Protein AF-A0A936HX62-F1 (afdb_monomer_lite)

pLDDT: mean 70.07, std 20.41, range [33.59, 97.56]

Foldseek 3Di:
DDDDDDDDDDDPPDPPPDPPPPPPDPPPPDDPPPPVVVVPPPPPPPDPDPDDDDDDDDPDDPDDDPPPPDDDPDPPVVVVVVVVVVVVVVVVVVVVVVVVVVVVVVVVVVVVVVVVLVVLLVVLVVVLVVLVVVLVVVLVVLCVVCVVQLVQLLSNLVSVLVSVVSVLVSVLVSLVSVQVSCVSNVHDRDDSCVSNVPDRDDSVVSSVVCVVCVLVVVQVVCVVCVVVVNHDDNGDDDDDPVVSQVVNCVVPVDGPPDPDPPDPDDDDDDDDPDPPDDPDDPDDDDD

Secondary structure (DSSP, 8-state):
---------------------------SS-SSTTTTGGGSSSSS-------------------------------HHHHHHHHHHHHHHHHHHHHHHHHHHHHHHHHHHHHHHHHHHHHHHHHHHHHHHHHHHHHHHHHHHHHHHHHHHHTSHHHHHHHHHHHHHHHHHHHHHHHHHHHHHHHTTT-PPP-SHHHHT--PPPHHHHHHHHHHHHHHHHHHHHHHHHHTT----SSPP---HHHHHHHHHHHHSS-------------PPPPPPPPPPPPPPTT----

Sequence (287 aa):
MPESSDQDRSDIGMTSRIPSRSGKACRSCRPRFRQAIASLCVIAIGVAFAGRPASAQDVPDSAAPSDSATIPTTPLPEANERRVELEREIGKLEDRFLQLEKSNQELKASNEQLRQKLRVAAVAGKGFSRSLARRTSSRVSRHIAAAGGVAVPYVGAGVLSGMIRLDVRDGCETLEELNDLNRALDLDSVETSRVCVMQVPTGEQILAQVLANWRTAYAISAAWANQYQAVLPPEPPVVPYAGANELWIAVFGVTPSLAAPVSPKGTSSPTAPVPPTPPLPPGIRQP

Structure (mmCIF, N/CA/C/O backbone):
data_AF-A0A936HX62-F1
#
_entry.id   AF-A0A936HX62-F1
#
loop_
_atom_site.group_PDB
_atom_site.id
_atom_site.type_symbol
_atom_site.label_atom_id
_atom_site.label_alt_id
_atom_site.label_comp_id
_atom_site.label_asym_id
_atom_site.label_entity_id
_atom_site.label_seq_id
_atom_site.pdbx_PDB_ins_code
_atom_site.Cartn_x
_atom_site.Cartn_y
_atom_site.Cartn_z
_atom_site.occupancy
_atom_site.B_iso_or_equiv
_atom_site.auth_seq_id
_atom_site.auth_comp_id
_atom_site.auth_asym_id
_atom_site.auth_atom_id
_atom_site.pdbx_PDB_model_num
ATOM 1 N N . MET A 1 1 ? -55.000 -17.255 -10.612 1.00 33.59 1 MET A N 1
ATOM 2 C CA . MET A 1 1 ? -56.001 -18.342 -10.574 1.00 33.59 1 MET A CA 1
ATOM 3 C C . MET A 1 1 ? -56.166 -18.861 -11.995 1.00 33.59 1 MET A C 1
ATOM 5 O O . MET A 1 1 ? -56.711 -18.092 -12.781 1.00 33.59 1 MET A O 1
ATOM 9 N N . PRO A 1 2 ? -55.762 -20.107 -12.326 1.00 63.47 2 PRO A N 1
ATOM 10 C CA . PRO A 1 2 ? -54.577 -20.864 -11.852 1.00 63.47 2 PRO A CA 1
ATOM 11 C C . PRO A 1 2 ? -53.264 -20.127 -12.262 1.00 63.47 2 PRO A C 1
ATOM 13 O O . PRO A 1 2 ? -53.205 -18.961 -11.861 1.00 63.47 2 PRO A O 1
ATOM 16 N N . GLU A 1 3 ? -52.182 -20.574 -12.934 1.00 44.44 3 GLU A N 1
ATOM 17 C CA . GLU A 1 3 ? -51.612 -21.822 -13.539 1.00 44.44 3 GLU A CA 1
ATOM 18 C C . GLU A 1 3 ? -50.059 -21.582 -13.576 1.00 44.44 3 GLU A C 1
ATOM 20 O O . GLU A 1 3 ? -49.659 -20.421 -13.670 1.00 44.44 3 GLU A O 1
ATOM 25 N N . SER A 1 4 ? -49.121 -22.482 -13.222 1.00 41.91 4 SER A N 1
ATOM 26 C CA . SER A 1 4 ? -48.466 -23.583 -13.998 1.00 41.91 4 SER A CA 1
ATOM 27 C C . SER A 1 4 ? -48.315 -23.335 -15.511 1.00 41.91 4 SER A C 1
ATOM 29 O O . SER A 1 4 ? -49.275 -22.923 -16.141 1.00 41.91 4 SER A O 1
ATOM 31 N N . SER A 1 5 ? -47.185 -23.554 -16.200 1.00 47.25 5 SER A N 1
ATOM 32 C CA . SER A 1 5 ? -45.976 -24.394 -16.001 1.00 47.25 5 SER A CA 1
ATOM 33 C C . SER A 1 5 ? -44.880 -23.927 -17.009 1.00 47.25 5 SER A C 1
ATOM 35 O O . SER A 1 5 ? -45.157 -23.031 -17.799 1.00 47.25 5 SER A O 1
ATOM 37 N N . ASP A 1 6 ? -43.643 -24.431 -17.120 1.00 47.25 6 ASP A N 1
ATOM 38 C CA . ASP A 1 6 ? -42.827 -25.346 -16.308 1.00 47.25 6 ASP A CA 1
ATOM 39 C C . ASP A 1 6 ? -41.329 -25.011 -16.514 1.00 47.25 6 ASP A C 1
ATOM 41 O O . ASP A 1 6 ? -40.906 -24.585 -17.588 1.00 47.25 6 ASP A O 1
ATOM 45 N N . GLN A 1 7 ? -40.545 -25.221 -15.460 1.00 42.72 7 GLN A N 1
ATOM 46 C CA . GLN A 1 7 ? -39.313 -26.017 -15.439 1.00 42.72 7 GLN A CA 1
ATOM 47 C C . GLN A 1 7 ? -38.554 -26.300 -16.766 1.00 42.72 7 GLN A C 1
ATOM 49 O O . GLN A 1 7 ? -38.908 -27.214 -17.506 1.00 42.72 7 GLN A O 1
ATOM 54 N N . ASP A 1 8 ? -37.370 -25.698 -16.938 1.00 41.97 8 ASP A N 1
ATOM 55 C CA . ASP A 1 8 ? -36.237 -26.393 -17.577 1.00 41.97 8 ASP A CA 1
ATOM 56 C C . ASP A 1 8 ? -34.950 -26.159 -16.764 1.00 41.97 8 ASP A C 1
ATOM 58 O O . ASP A 1 8 ? -34.701 -25.074 -16.233 1.00 41.97 8 ASP A O 1
ATOM 62 N N . ARG A 1 9 ? -34.172 -27.226 -16.584 1.00 41.19 9 ARG A N 1
ATOM 63 C CA . ARG A 1 9 ? -33.125 -27.367 -15.569 1.00 41.19 9 ARG A CA 1
ATOM 64 C C . ARG A 1 9 ? -31.954 -28.168 -16.139 1.00 41.19 9 ARG A C 1
ATOM 66 O O . ARG A 1 9 ? -31.793 -29.358 -15.875 1.00 41.19 9 ARG A O 1
ATOM 73 N N . SER A 1 10 ? -31.108 -27.493 -16.908 1.00 42.84 10 SER A N 1
ATOM 74 C CA . SER A 1 10 ? -29.878 -28.079 -17.452 1.00 42.84 10 SER A CA 1
ATOM 75 C C . SER A 1 10 ? -28.731 -28.048 -16.431 1.00 42.84 10 SER A C 1
ATOM 77 O O . SER A 1 10 ? -27.939 -27.107 -16.381 1.00 42.84 10 SER A O 1
ATOM 79 N N . ASP A 1 11 ? -28.636 -29.098 -15.611 1.00 39.06 11 ASP A N 1
ATOM 80 C CA . ASP A 1 11 ? -27.524 -29.334 -14.679 1.00 39.06 11 ASP A CA 1
ATOM 81 C C . ASP A 1 11 ? -26.197 -29.603 -15.440 1.00 39.06 11 ASP A C 1
ATOM 83 O O . ASP A 1 11 ? -25.944 -30.718 -15.898 1.00 39.06 11 ASP A O 1
ATOM 87 N N . ILE A 1 12 ? -25.298 -28.609 -15.536 1.00 44.16 12 ILE A N 1
ATOM 88 C CA . ILE A 1 12 ? -23.912 -28.800 -16.024 1.00 44.16 12 ILE A CA 1
ATOM 89 C C . ILE A 1 12 ? -22.948 -28.883 -14.830 1.00 44.16 12 ILE A C 1
ATOM 91 O O . ILE A 1 12 ? -22.308 -27.911 -14.424 1.00 44.16 12 ILE A O 1
ATOM 95 N N . GLY A 1 13 ? -22.836 -30.083 -14.258 1.00 40.66 13 GLY A N 1
ATOM 96 C CA . GLY A 1 13 ? -21.941 -30.385 -13.137 1.00 40.66 13 GLY A CA 1
ATOM 97 C C . GLY A 1 13 ? -20.459 -30.419 -13.527 1.00 40.66 13 GLY A C 1
ATOM 98 O O . GLY A 1 13 ? -19.877 -31.493 -13.666 1.00 40.66 13 GLY A O 1
ATOM 99 N N . MET A 1 14 ? -19.816 -29.257 -13.677 1.00 36.50 14 MET A N 1
ATOM 100 C CA . MET A 1 14 ? -18.409 -29.166 -14.094 1.00 36.50 14 MET A CA 1
ATOM 101 C C . MET A 1 14 ? -17.442 -29.062 -12.900 1.00 36.50 14 MET A C 1
ATOM 103 O O . MET A 1 14 ? -16.894 -28.004 -12.595 1.00 36.50 14 MET A O 1
ATOM 107 N N . THR A 1 15 ? -17.210 -30.180 -12.202 1.00 41.78 15 THR A N 1
ATOM 108 C CA . THR A 1 15 ? -16.331 -30.243 -11.016 1.00 41.78 15 THR A CA 1
ATOM 109 C C . THR A 1 15 ? -14.837 -30.152 -11.369 1.00 41.78 15 THR A C 1
ATOM 111 O O . THR A 1 15 ? -14.098 -31.139 -11.296 1.00 41.78 15 THR A O 1
ATOM 114 N N . SER A 1 16 ? -14.357 -28.962 -11.735 1.00 37.34 16 SER A N 1
ATOM 115 C CA . SER A 1 16 ? -12.942 -28.708 -12.026 1.00 37.34 16 SER A CA 1
ATOM 116 C C . SER A 1 16 ? -12.086 -28.731 -10.750 1.00 37.34 16 SER A C 1
ATOM 118 O O . SER A 1 16 ? -11.851 -27.701 -10.114 1.00 37.34 16 SER A O 1
ATOM 120 N N . ARG A 1 17 ? -11.585 -29.914 -10.368 1.00 34.34 17 ARG A N 1
ATOM 121 C CA . ARG A 1 17 ? -10.578 -30.058 -9.303 1.00 34.34 17 ARG A CA 1
ATOM 122 C C . ARG A 1 17 ? -9.269 -29.386 -9.730 1.00 34.34 17 ARG A C 1
ATOM 124 O O . ARG A 1 17 ? -8.457 -29.999 -10.418 1.00 34.34 17 ARG A O 1
ATOM 131 N N . ILE A 1 18 ? -9.053 -28.141 -9.307 1.00 38.47 18 ILE A N 1
ATOM 132 C CA . ILE A 1 18 ? -7.789 -27.426 -9.526 1.00 38.47 18 ILE A CA 1
ATOM 133 C C . ILE A 1 18 ? -6.668 -28.182 -8.786 1.00 38.47 18 ILE A C 1
ATOM 135 O O . ILE A 1 18 ? -6.729 -28.302 -7.559 1.00 38.47 18 ILE A O 1
ATOM 139 N N . PRO A 1 19 ? -5.635 -28.702 -9.477 1.00 38.75 19 PRO A N 1
ATOM 140 C CA . PRO A 1 19 ? -4.547 -29.402 -8.811 1.00 38.75 19 PRO A CA 1
ATOM 141 C C . PRO A 1 19 ? -3.693 -28.407 -8.017 1.00 38.75 19 PRO A C 1
ATOM 143 O O . PRO A 1 19 ? -3.134 -27.463 -8.578 1.00 38.75 19 PRO A O 1
ATOM 146 N N . SER A 1 20 ? -3.558 -28.639 -6.708 1.00 37.72 20 SER A N 1
ATOM 147 C CA . SER A 1 20 ? -2.705 -27.837 -5.822 1.00 37.72 20 SER A CA 1
ATOM 148 C C . SER A 1 20 ? -1.240 -27.932 -6.263 1.00 37.72 20 SER A C 1
ATOM 150 O O . SER A 1 20 ? -0.524 -28.893 -5.961 1.00 37.72 20 SER A O 1
ATOM 152 N N . ARG A 1 21 ? -0.793 -26.941 -7.043 1.00 39.47 21 ARG A N 1
ATOM 153 C CA . ARG A 1 21 ? 0.528 -26.929 -7.675 1.00 39.47 21 ARG A CA 1
ATOM 154 C C . ARG A 1 21 ? 1.590 -26.562 -6.641 1.00 39.47 21 ARG A C 1
ATOM 156 O O . ARG A 1 21 ? 1.991 -25.407 -6.524 1.00 39.47 21 ARG A O 1
ATOM 163 N N . SER A 1 22 ? 2.033 -27.564 -5.881 1.00 40.59 22 SER A N 1
ATOM 164 C CA . SER A 1 22 ? 3.048 -27.429 -4.831 1.00 40.59 22 SER A CA 1
ATOM 165 C C . SER A 1 22 ? 4.384 -26.920 -5.393 1.00 40.59 22 SER A C 1
ATOM 167 O O . SER A 1 22 ? 5.257 -27.676 -5.820 1.00 40.59 22 SER A O 1
ATOM 169 N N . GLY A 1 23 ? 4.550 -25.596 -5.391 1.00 38.00 23 GLY A N 1
ATOM 170 C CA . GLY A 1 23 ? 5.768 -24.918 -5.818 1.00 38.00 23 GLY A CA 1
ATOM 171 C C . GLY A 1 23 ? 6.934 -25.251 -4.891 1.00 38.00 23 GLY A C 1
ATOM 172 O O . GLY A 1 23 ? 7.188 -24.533 -3.924 1.00 38.00 23 GLY A O 1
ATOM 173 N N . LYS A 1 24 ? 7.652 -26.343 -5.184 1.00 40.78 24 LYS A N 1
ATOM 174 C CA . LYS A 1 24 ? 8.893 -26.722 -4.498 1.00 40.78 24 LYS A CA 1
ATOM 175 C C . LYS A 1 24 ? 9.897 -25.578 -4.642 1.00 40.78 24 LYS A C 1
ATOM 177 O O . LYS A 1 24 ? 10.496 -25.396 -5.697 1.00 40.78 24 LYS A O 1
ATOM 182 N N . ALA A 1 25 ? 10.045 -24.786 -3.581 1.00 41.38 25 ALA A N 1
ATOM 183 C CA . ALA A 1 25 ? 10.912 -23.614 -3.579 1.00 41.38 25 ALA A CA 1
ATOM 184 C C . ALA A 1 25 ? 12.347 -23.987 -3.985 1.00 41.38 25 ALA A C 1
ATOM 186 O O . ALA A 1 25 ? 12.909 -24.945 -3.452 1.00 41.38 25 ALA A O 1
ATOM 187 N N . CYS A 1 26 ? 12.961 -23.202 -4.874 1.00 43.62 26 CYS A N 1
ATOM 188 C CA . CYS A 1 26 ? 14.370 -23.365 -5.219 1.00 43.62 26 CYS A CA 1
ATOM 189 C C . CYS A 1 26 ? 15.243 -22.932 -4.026 1.00 43.62 26 CYS A C 1
ATOM 191 O O . CYS A 1 26 ? 15.548 -21.752 -3.849 1.00 43.62 26 CYS A O 1
ATOM 193 N N . ARG A 1 27 ? 15.601 -23.887 -3.157 1.00 50.28 27 ARG A N 1
ATOM 194 C CA . ARG A 1 27 ? 16.316 -23.622 -1.891 1.00 50.28 27 ARG A CA 1
ATOM 195 C C . ARG A 1 27 ? 17.822 -23.363 -2.058 1.00 50.28 27 ARG A C 1
ATOM 197 O O . ARG A 1 27 ? 18.476 -23.064 -1.068 1.00 50.28 27 ARG A O 1
ATOM 204 N N . SER A 1 28 ? 18.368 -23.464 -3.273 1.00 47.72 28 SER A N 1
ATOM 205 C CA . SER A 1 28 ? 19.819 -23.401 -3.522 1.00 47.72 28 SER A CA 1
ATOM 206 C C . SER A 1 28 ? 20.379 -21.966 -3.569 1.00 47.72 28 SER A C 1
ATOM 208 O O . SER A 1 28 ? 21.414 -21.678 -2.972 1.00 47.72 28 SER A O 1
ATOM 210 N N . CYS A 1 29 ? 19.672 -21.014 -4.188 1.00 45.97 29 CYS A N 1
ATOM 211 C CA . CYS A 1 29 ? 20.224 -19.691 -4.526 1.00 45.97 29 CYS A CA 1
ATOM 212 C C . CYS A 1 29 ? 20.288 -18.664 -3.365 1.00 45.97 29 CYS A C 1
ATOM 214 O O . CYS A 1 29 ? 20.185 -17.461 -3.605 1.00 45.97 29 CYS A O 1
ATOM 216 N N . ARG A 1 30 ? 20.421 -19.089 -2.096 1.00 50.41 30 ARG A N 1
ATOM 217 C CA . ARG A 1 30 ? 20.513 -18.172 -0.932 1.00 50.41 30 ARG A CA 1
ATOM 218 C C . ARG A 1 30 ? 21.507 -18.594 0.173 1.00 50.41 30 ARG A C 1
ATOM 220 O O . ARG A 1 30 ? 21.063 -18.963 1.259 1.00 50.41 30 ARG A O 1
ATOM 227 N N . PRO A 1 31 ? 22.829 -18.406 -0.028 1.00 41.66 31 PRO A N 1
ATOM 228 C CA . PRO A 1 31 ? 23.787 -18.420 1.083 1.00 41.66 31 PRO A CA 1
ATOM 229 C C . PRO A 1 31 ? 24.463 -17.066 1.400 1.00 41.66 31 PRO A C 1
ATOM 231 O O . PRO A 1 31 ? 24.926 -16.905 2.521 1.00 41.66 31 PRO A O 1
ATOM 234 N N . ARG A 1 32 ? 24.530 -16.079 0.482 1.00 46.31 32 ARG A N 1
ATOM 235 C CA . ARG A 1 32 ? 25.374 -14.865 0.681 1.00 46.31 32 ARG A CA 1
ATOM 236 C C . ARG A 1 32 ? 24.656 -13.530 0.942 1.00 46.31 32 ARG A C 1
ATOM 238 O O . ARG A 1 32 ? 25.199 -12.697 1.654 1.00 46.31 32 ARG A O 1
ATOM 245 N N . PHE A 1 33 ? 23.421 -13.318 0.477 1.00 42.12 33 PHE A N 1
ATOM 246 C CA . PHE A 1 33 ? 22.753 -12.002 0.619 1.00 42.12 33 PHE A CA 1
ATOM 247 C C . PHE A 1 33 ? 22.136 -11.720 2.009 1.00 42.12 33 PHE A C 1
ATOM 249 O O . PHE A 1 33 ? 21.535 -10.673 2.226 1.00 42.12 33 PHE A O 1
ATOM 256 N N . ARG A 1 34 ? 22.228 -12.656 2.966 1.00 46.19 34 ARG A N 1
ATOM 257 C CA . ARG A 1 34 ? 21.583 -12.521 4.290 1.00 46.19 34 ARG A CA 1
ATOM 258 C C . ARG A 1 34 ? 22.435 -11.835 5.359 1.00 46.19 34 ARG A C 1
ATOM 260 O O . ARG A 1 34 ? 21.869 -11.383 6.346 1.00 46.19 34 ARG A O 1
ATOM 267 N N . GLN A 1 35 ? 23.751 -11.755 5.173 1.00 43.38 35 GLN A N 1
ATOM 268 C CA . GLN A 1 35 ? 24.669 -11.311 6.229 1.00 43.38 35 GLN A CA 1
ATOM 269 C C . GLN A 1 35 ? 24.872 -9.784 6.254 1.00 43.38 35 GLN A C 1
ATOM 271 O O . GLN A 1 35 ? 25.094 -9.223 7.319 1.00 43.38 35 GLN A O 1
ATOM 276 N N . ALA A 1 36 ? 24.703 -9.097 5.116 1.00 40.31 36 ALA A N 1
ATOM 277 C CA . ALA A 1 36 ? 24.865 -7.640 5.019 1.00 40.31 36 ALA A CA 1
ATOM 278 C C . ALA A 1 36 ? 23.706 -6.837 5.648 1.00 40.31 36 ALA A C 1
ATOM 280 O O . ALA A 1 36 ? 23.929 -5.810 6.280 1.00 40.31 36 ALA A O 1
ATOM 281 N N . ILE A 1 37 ? 22.459 -7.306 5.504 1.00 43.03 37 ILE A N 1
ATOM 282 C CA . ILE A 1 37 ? 21.262 -6.540 5.910 1.00 43.03 37 ILE A CA 1
ATOM 283 C C . ILE A 1 37 ? 21.082 -6.513 7.440 1.00 43.03 37 ILE A C 1
ATOM 285 O O . ILE A 1 37 ? 20.547 -5.551 7.983 1.00 43.03 37 ILE A O 1
ATOM 289 N N . ALA A 1 38 ? 21.572 -7.530 8.157 1.00 40.81 38 ALA A N 1
ATOM 290 C CA . ALA A 1 38 ? 21.439 -7.614 9.613 1.00 40.81 38 ALA A CA 1
ATOM 291 C C . ALA A 1 38 ? 22.199 -6.504 10.371 1.00 40.81 38 ALA A C 1
ATOM 293 O O . ALA A 1 38 ? 21.809 -6.153 11.480 1.00 40.81 38 ALA A O 1
ATOM 294 N N . SER A 1 39 ? 23.255 -5.934 9.777 1.00 40.53 39 SER A N 1
ATOM 295 C CA . SER A 1 39 ? 24.141 -4.977 10.455 1.00 40.53 39 SER A CA 1
ATOM 296 C C . SER A 1 39 ? 23.653 -3.521 10.438 1.00 40.53 39 SER A C 1
ATOM 298 O O . SER A 1 39 ? 24.259 -2.686 11.104 1.00 40.53 39 SER A O 1
ATOM 300 N N . LEU A 1 40 ? 22.592 -3.196 9.687 1.00 42.09 40 LEU A N 1
ATOM 301 C CA . LEU A 1 40 ? 22.116 -1.813 9.495 1.00 42.09 40 LEU A CA 1
ATOM 302 C C . LEU A 1 40 ? 20.801 -1.482 10.223 1.00 42.09 40 LEU A C 1
ATOM 304 O O . LEU A 1 40 ? 20.420 -0.319 10.274 1.00 42.09 40 LEU A O 1
ATOM 308 N N . CYS A 1 41 ? 20.120 -2.462 10.826 1.00 38.09 41 CYS A N 1
ATOM 309 C CA . CYS A 1 41 ? 18.856 -2.242 11.551 1.00 38.09 41 CYS A CA 1
ATOM 310 C C . CYS A 1 41 ? 19.009 -2.076 13.077 1.00 38.09 41 CYS A C 1
ATOM 312 O O . CYS A 1 41 ? 18.003 -2.001 13.777 1.00 38.09 41 CYS A O 1
ATOM 314 N N . VAL A 1 42 ? 20.238 -2.053 13.605 1.00 42.41 42 VAL A N 1
ATOM 315 C CA . VAL A 1 42 ? 20.513 -1.991 15.060 1.00 42.41 42 VAL A CA 1
ATOM 316 C C . VAL A 1 42 ? 20.705 -0.549 15.562 1.00 42.41 42 VAL A C 1
ATOM 318 O O . VAL A 1 42 ? 20.670 -0.299 16.763 1.00 42.41 42 VAL A O 1
ATOM 321 N N . ILE A 1 43 ? 20.864 0.420 14.657 1.00 44.50 43 ILE A N 1
ATOM 322 C CA . ILE A 1 43 ? 21.103 1.832 14.983 1.00 44.50 43 ILE A CA 1
ATOM 323 C C . ILE A 1 43 ? 19.860 2.656 14.597 1.00 44.50 43 ILE A C 1
ATOM 325 O O . ILE A 1 43 ? 19.259 2.421 13.554 1.00 44.50 43 ILE A O 1
ATOM 329 N N . ALA A 1 44 ? 19.502 3.633 15.438 1.00 39.94 44 ALA A N 1
ATOM 330 C CA . ALA A 1 44 ? 18.441 4.633 15.230 1.00 39.94 44 ALA A CA 1
ATOM 331 C C . ALA A 1 44 ? 16.954 4.214 15.390 1.00 39.94 44 ALA A C 1
ATOM 333 O O . ALA A 1 44 ? 16.072 4.937 14.934 1.00 39.94 44 ALA A O 1
ATOM 334 N N . ILE A 1 45 ? 16.635 3.169 16.168 1.00 44.25 45 ILE A N 1
ATOM 335 C CA . ILE A 1 45 ? 15.359 3.129 16.927 1.00 44.25 45 ILE A CA 1
ATOM 336 C C . ILE A 1 45 ? 15.680 3.447 18.394 1.00 44.25 45 ILE A C 1
ATOM 338 O O . ILE A 1 45 ? 15.767 2.561 19.238 1.00 44.25 45 ILE A O 1
ATOM 342 N N . GLY A 1 46 ? 15.957 4.729 18.661 1.00 42.06 46 GLY A N 1
ATOM 343 C CA . GLY A 1 46 ? 16.601 5.191 19.901 1.00 42.06 46 GLY A CA 1
ATOM 344 C C . GLY A 1 46 ? 15.986 6.434 20.553 1.00 42.06 46 GLY A C 1
ATOM 345 O O . GLY A 1 46 ? 16.653 7.070 21.359 1.00 42.06 46 GLY A O 1
ATOM 346 N N . VAL A 1 47 ? 14.742 6.797 20.219 1.00 45.88 47 VAL A N 1
ATOM 347 C CA . VAL A 1 47 ? 13.998 7.890 20.883 1.00 45.88 47 VAL A CA 1
ATOM 348 C C . VAL A 1 47 ? 12.593 7.403 21.247 1.00 45.88 47 VAL A C 1
ATOM 350 O O . VAL A 1 47 ? 11.595 7.745 20.615 1.00 45.88 47 VAL A O 1
ATOM 353 N N . ALA A 1 48 ? 12.518 6.541 22.261 1.00 41.53 48 ALA A N 1
ATOM 354 C CA . ALA A 1 48 ? 11.254 6.047 22.795 1.00 41.53 48 ALA A CA 1
ATOM 355 C C . ALA A 1 48 ? 10.690 7.021 23.845 1.00 41.53 48 ALA A C 1
ATOM 357 O O . ALA A 1 48 ? 11.095 7.001 25.001 1.00 41.53 48 ALA A O 1
ATOM 358 N N . PHE A 1 49 ? 9.759 7.870 23.403 1.00 39.56 49 PHE A N 1
ATOM 359 C CA . PHE A 1 49 ? 8.644 8.440 24.174 1.00 39.56 49 PHE A CA 1
ATOM 360 C C . PHE A 1 49 ? 8.827 8.552 25.709 1.00 39.56 49 PHE A C 1
ATOM 362 O O . PHE A 1 49 ? 8.399 7.684 26.470 1.00 39.56 49 PHE A O 1
ATOM 369 N N . ALA A 1 50 ? 9.346 9.689 26.183 1.00 39.81 50 ALA A N 1
ATOM 370 C CA . ALA A 1 50 ? 9.308 10.075 27.600 1.00 39.81 50 ALA A CA 1
ATOM 371 C C . ALA A 1 50 ? 7.893 10.546 28.028 1.00 39.81 50 ALA A C 1
ATOM 373 O O . ALA A 1 50 ? 7.694 11.672 28.484 1.00 39.81 50 ALA A O 1
ATOM 374 N N . GLY A 1 51 ? 6.884 9.694 27.821 1.00 36.03 51 GLY A N 1
ATOM 375 C CA . GLY A 1 51 ? 5.482 9.962 28.143 1.00 36.03 51 GLY A CA 1
ATOM 376 C C . GLY A 1 51 ? 5.153 9.609 29.593 1.00 36.03 51 GLY A C 1
ATOM 377 O O . GLY A 1 51 ? 5.076 8.435 29.941 1.00 36.03 51 GLY A O 1
ATOM 378 N N . ARG A 1 52 ? 4.942 10.626 30.436 1.00 46.34 52 ARG A N 1
ATOM 379 C CA . ARG A 1 52 ? 4.583 10.471 31.858 1.00 46.34 52 ARG A CA 1
ATOM 380 C C . ARG A 1 52 ? 3.206 9.798 32.013 1.00 46.34 52 ARG A C 1
ATOM 382 O O . ARG A 1 52 ? 2.223 10.398 31.576 1.00 46.34 52 ARG A O 1
ATOM 389 N N . PRO A 1 53 ? 3.071 8.663 32.721 1.00 40.31 53 PRO A N 1
ATOM 390 C CA . PRO A 1 53 ? 1.868 8.420 33.504 1.00 40.31 53 PRO A CA 1
ATOM 391 C C . PRO A 1 53 ? 1.900 9.355 34.724 1.00 40.31 53 PRO A C 1
ATOM 393 O O . PRO A 1 53 ? 2.928 9.482 35.390 1.00 40.31 53 PRO A O 1
ATOM 396 N N . ALA A 1 54 ? 0.794 10.037 35.014 1.00 42.84 54 ALA A N 1
ATOM 397 C CA . ALA A 1 54 ? 0.662 10.785 36.259 1.00 42.84 54 ALA A CA 1
ATOM 398 C C . ALA A 1 54 ? 0.281 9.811 37.383 1.00 42.84 54 ALA A C 1
ATOM 400 O O . ALA A 1 54 ? -0.820 9.262 37.369 1.00 42.84 54 ALA A O 1
ATOM 401 N N . SER A 1 55 ? 1.180 9.590 38.344 1.00 42.12 55 SER A N 1
ATOM 402 C CA . SER A 1 55 ? 0.825 8.900 39.587 1.00 42.12 55 SER A CA 1
ATOM 403 C C . SER A 1 55 ? -0.139 9.778 40.378 1.00 42.12 55 SER A C 1
ATOM 405 O O . SER A 1 55 ? 0.242 10.855 40.832 1.00 42.12 55 SER A O 1
ATOM 407 N N . ALA A 1 56 ? -1.381 9.325 40.529 1.00 46.50 56 ALA A N 1
ATOM 408 C CA . ALA A 1 56 ? -2.336 9.939 41.438 1.00 46.50 56 ALA A CA 1
ATOM 409 C C . ALA A 1 56 ? -2.041 9.464 42.867 1.00 46.50 56 ALA A C 1
ATOM 411 O O . ALA A 1 56 ? -2.254 8.298 43.195 1.00 46.50 56 ALA A O 1
ATOM 412 N N . GLN A 1 57 ? -1.547 10.378 43.694 1.00 48.12 57 GLN A N 1
ATOM 413 C CA . GLN A 1 57 ? -1.433 10.257 45.145 1.00 48.12 57 GLN A CA 1
ATOM 414 C C . GLN A 1 57 ? -1.622 11.656 45.756 1.00 48.12 57 GLN A C 1
ATOM 416 O O . GLN A 1 57 ? -1.737 12.634 45.018 1.00 48.12 57 GLN A O 1
ATOM 421 N N . ASP A 1 58 ? -1.716 11.721 47.082 1.00 41.62 58 ASP A N 1
ATOM 422 C CA . ASP A 1 58 ? -1.932 12.942 47.868 1.00 41.62 58 ASP A CA 1
ATOM 423 C C . ASP A 1 58 ? -3.276 13.652 47.602 1.00 41.62 58 ASP A C 1
ATOM 425 O O . ASP A 1 58 ? -3.350 14.808 47.185 1.00 41.62 58 ASP A O 1
ATOM 429 N N . VAL A 1 59 ? -4.370 12.963 47.951 1.00 41.28 59 VAL A N 1
ATOM 430 C CA . VAL A 1 59 ? -5.527 13.666 48.532 1.00 41.28 59 VAL A CA 1
ATOM 431 C C . VAL A 1 59 ? -5.112 14.057 49.956 1.00 41.28 59 VAL A C 1
ATOM 433 O O . VAL A 1 59 ? -4.808 13.153 50.734 1.00 41.28 59 VAL A O 1
ATOM 436 N N . PRO A 1 60 ? -5.046 15.351 50.314 1.00 48.09 60 PRO A N 1
ATOM 437 C CA . PRO A 1 60 ? -4.632 15.757 51.652 1.00 48.09 60 PRO A CA 1
ATOM 438 C C . PRO A 1 60 ? -5.710 15.422 52.688 1.00 48.09 60 PRO A C 1
ATOM 440 O O . PRO A 1 60 ? -6.900 15.627 52.435 1.00 48.09 60 PRO A O 1
ATOM 443 N N . ASP A 1 61 ? -5.287 14.975 53.872 1.00 45.12 61 ASP A N 1
ATOM 444 C CA . ASP A 1 61 ? -6.168 14.803 55.028 1.00 45.12 61 ASP A CA 1
ATOM 445 C C . ASP A 1 61 ? -6.844 16.136 55.380 1.00 45.12 61 ASP A C 1
ATOM 447 O O . ASP A 1 61 ? -6.219 17.070 55.890 1.00 45.12 61 ASP A O 1
ATOM 451 N N . SER A 1 62 ? -8.144 16.235 55.099 1.00 44.97 62 SER A N 1
ATOM 452 C CA . SER A 1 62 ? -8.942 17.395 55.485 1.00 44.97 62 SER A CA 1
ATOM 453 C C . SER A 1 62 ? -9.215 17.318 56.984 1.00 44.97 62 SER A C 1
ATOM 455 O O . SER A 1 62 ? -10.118 16.611 57.431 1.00 44.97 62 SER A O 1
ATOM 457 N N . ALA A 1 63 ? -8.372 18.000 57.763 1.00 45.22 63 ALA A N 1
ATOM 458 C CA . ALA A 1 63 ? -8.448 18.022 59.217 1.00 45.22 63 ALA A CA 1
ATOM 459 C C . ALA A 1 63 ? -9.857 18.410 59.691 1.00 45.22 63 ALA A C 1
ATOM 461 O O . ALA A 1 63 ? -10.343 19.504 59.401 1.00 45.22 63 ALA A O 1
ATOM 462 N N . ALA A 1 64 ? -10.500 17.515 60.442 1.00 47.03 64 ALA A N 1
ATOM 463 C CA . ALA A 1 64 ? -11.802 17.785 61.032 1.00 47.03 64 ALA A CA 1
ATOM 464 C C . ALA A 1 64 ? -11.669 18.884 62.106 1.00 47.03 64 ALA A C 1
ATOM 466 O O . ALA A 1 64 ? -10.918 18.687 63.068 1.00 47.03 64 ALA A O 1
ATOM 467 N N . PRO A 1 65 ? -12.389 20.018 61.999 1.00 48.78 65 PRO A N 1
ATOM 468 C CA . PRO A 1 65 ? -12.483 20.962 63.101 1.00 48.78 65 PRO A CA 1
ATOM 469 C C . PRO A 1 65 ? -13.273 20.298 64.231 1.00 48.78 65 PRO A C 1
ATOM 471 O O . PRO A 1 65 ? -14.467 20.027 64.103 1.00 48.78 65 PRO A O 1
ATOM 474 N N . SER A 1 66 ? -12.601 20.014 65.346 1.00 51.84 66 SER A N 1
ATOM 475 C CA . SER A 1 66 ? -13.224 19.470 66.554 1.00 51.84 66 SER A CA 1
ATOM 476 C C . SER A 1 66 ? -13.955 20.570 67.333 1.00 51.84 66 SER A C 1
ATOM 478 O O . SER A 1 66 ? -13.633 20.842 68.492 1.00 51.84 66 SER A O 1
ATOM 480 N N . ASP A 1 67 ? -14.911 21.235 66.681 1.00 42.38 67 ASP A N 1
ATOM 481 C CA . ASP A 1 67 ? -15.780 22.213 67.326 1.00 42.38 67 ASP A CA 1
ATOM 482 C C . ASP A 1 67 ? -16.726 21.486 68.284 1.00 42.38 67 ASP A C 1
ATOM 484 O O . ASP A 1 67 ? -17.672 20.798 67.891 1.00 42.38 67 ASP A O 1
ATOM 488 N N . SER A 1 68 ? -16.439 21.637 69.577 1.00 53.59 68 SER A N 1
ATOM 489 C CA . SER A 1 68 ? -17.241 21.101 70.674 1.00 53.59 68 SER A CA 1
ATOM 490 C C . SER A 1 68 ? -18.581 21.830 70.741 1.00 53.59 68 SER A C 1
ATOM 492 O O . SER A 1 68 ? -18.743 22.788 71.495 1.00 53.59 68 SER A O 1
ATOM 494 N N . ALA A 1 69 ? -19.540 21.387 69.929 1.00 46.31 69 ALA A N 1
ATOM 495 C CA . ALA A 1 69 ? -20.876 21.957 69.860 1.00 46.31 69 ALA A CA 1
ATOM 496 C C . ALA A 1 69 ? -21.593 21.849 71.217 1.00 46.31 69 ALA A C 1
ATOM 498 O O . ALA A 1 69 ? -22.168 20.813 71.559 1.00 46.31 69 ALA A O 1
ATOM 499 N N . THR A 1 70 ? -21.572 22.946 71.980 1.00 53.41 70 THR A N 1
ATOM 500 C CA . THR A 1 70 ? -22.434 23.185 73.143 1.00 53.41 70 THR A CA 1
ATOM 501 C C . THR A 1 70 ? -23.856 22.784 72.785 1.00 53.41 70 THR A C 1
ATOM 503 O O . THR A 1 70 ? -24.460 23.439 71.938 1.00 53.41 70 THR A O 1
ATOM 506 N N . ILE A 1 71 ? -24.377 21.724 73.412 1.00 55.19 71 ILE A N 1
ATOM 507 C CA . ILE A 1 71 ? -25.719 21.198 73.137 1.00 55.19 71 ILE A CA 1
ATOM 508 C C . ILE A 1 71 ? -26.733 22.323 73.384 1.00 55.19 71 ILE A C 1
ATOM 510 O O . ILE A 1 71 ? -26.966 22.676 74.543 1.00 55.19 71 ILE A O 1
ATOM 514 N N . PRO A 1 72 ? -27.360 22.895 72.340 1.00 53.97 72 PRO A N 1
ATOM 515 C CA . PRO A 1 72 ? -28.449 23.825 72.540 1.00 53.97 72 PRO A CA 1
ATOM 516 C C . PRO A 1 72 ? -29.674 22.961 72.820 1.00 53.97 72 PRO A C 1
ATOM 518 O O . PRO A 1 72 ? -30.048 22.134 71.983 1.00 53.97 72 PRO A O 1
ATOM 521 N N . THR A 1 73 ? -30.293 23.133 73.989 1.00 62.28 73 THR A N 1
ATOM 522 C CA . THR A 1 73 ? -31.531 22.436 74.373 1.00 62.28 73 THR A CA 1
ATOM 523 C C . THR A 1 73 ? -32.706 22.965 73.545 1.00 62.28 73 THR A C 1
ATOM 525 O O . THR A 1 73 ? -33.577 23.684 74.032 1.00 62.28 73 THR A O 1
ATOM 528 N N . THR A 1 74 ? -32.672 22.654 72.252 1.00 56.41 74 THR A N 1
ATOM 529 C CA . THR A 1 74 ? -33.676 23.005 71.254 1.00 56.41 74 THR A CA 1
ATOM 530 C C . THR A 1 74 ? -35.002 22.339 71.614 1.00 56.41 74 THR A C 1
ATOM 532 O O . THR A 1 74 ? -35.016 21.215 72.132 1.00 56.41 74 THR A O 1
ATOM 535 N N . PRO A 1 75 ? -36.138 23.022 71.401 1.00 60.19 75 PRO A N 1
ATOM 536 C CA . PRO A 1 75 ? -37.434 22.456 71.728 1.00 60.19 75 PRO A CA 1
ATOM 537 C C . PRO A 1 75 ? -37.680 21.201 70.881 1.00 60.19 75 PRO A C 1
ATOM 539 O O . PRO A 1 75 ? -37.454 21.203 69.673 1.00 60.19 75 PRO A O 1
ATOM 542 N N . LEU A 1 76 ? -38.198 20.149 71.524 1.00 60.25 76 LEU A N 1
ATOM 543 C CA . LEU A 1 76 ? -38.514 18.829 70.950 1.00 60.25 76 LEU A CA 1
ATOM 544 C C . LEU A 1 76 ? -38.978 18.781 69.471 1.00 60.25 76 LEU A C 1
ATOM 546 O O . LEU A 1 76 ? -38.479 17.902 68.766 1.00 60.25 76 LEU A O 1
ATOM 550 N N . PRO A 1 77 ? -39.875 19.657 68.958 1.00 68.06 77 PRO A N 1
ATOM 551 C CA . PRO A 1 77 ? -40.196 19.699 67.525 1.00 68.06 77 PRO A CA 1
ATOM 552 C C . PRO A 1 77 ? -38.977 19.859 66.598 1.00 68.06 77 PRO A C 1
ATOM 554 O O . PRO A 1 77 ? -38.848 19.105 65.636 1.00 68.06 77 PRO A O 1
ATOM 557 N N . GLU A 1 78 ? -38.055 20.778 66.897 1.00 78.50 78 GLU A N 1
ATOM 558 C CA . GLU A 1 78 ? -36.939 21.138 66.005 1.00 78.50 78 GLU A CA 1
ATOM 559 C C . GLU A 1 78 ? -35.934 19.982 65.840 1.00 78.50 78 GLU A C 1
ATOM 561 O O . GLU A 1 78 ? -35.431 19.707 64.748 1.00 78.50 78 GLU A O 1
ATOM 566 N N . ALA A 1 79 ? -35.680 19.241 66.923 1.00 78.75 79 ALA A N 1
ATOM 567 C CA . ALA A 1 79 ? -34.833 18.050 66.892 1.00 78.75 79 ALA A CA 1
ATOM 568 C C . ALA A 1 79 ? -35.424 16.933 66.009 1.00 78.75 79 ALA A C 1
ATOM 570 O O . ALA A 1 79 ? -34.679 16.154 65.410 1.00 78.75 79 ALA A O 1
ATOM 571 N N . ASN A 1 80 ? -36.754 16.863 65.901 1.00 86.12 80 ASN A N 1
ATOM 572 C CA . ASN A 1 80 ? -37.441 15.862 65.092 1.00 86.12 80 ASN A CA 1
ATOM 573 C C . ASN A 1 80 ? -37.439 16.234 63.596 1.00 86.12 80 ASN A C 1
ATOM 575 O O . ASN A 1 80 ? -37.227 15.366 62.752 1.00 86.12 80 ASN A O 1
ATOM 579 N N . GLU A 1 81 ? -37.580 17.520 63.258 1.00 88.88 81 GLU A N 1
ATOM 580 C CA . GLU A 1 81 ? -37.437 18.014 61.877 1.00 88.88 81 GLU A CA 1
ATOM 581 C C . GLU A 1 81 ? -36.029 17.753 61.319 1.00 88.88 81 GLU A C 1
ATOM 583 O O . GLU A 1 81 ? -35.886 17.230 60.211 1.00 88.88 81 GLU A O 1
ATOM 588 N N . ARG A 1 82 ? -34.985 18.022 62.119 1.00 88.69 82 ARG A N 1
ATOM 589 C CA . ARG A 1 82 ? -33.585 17.731 61.758 1.00 88.69 82 ARG A CA 1
ATOM 590 C C . ARG A 1 82 ? -33.352 16.244 61.467 1.00 88.69 82 ARG A C 1
ATOM 592 O O . ARG A 1 82 ? -32.615 15.922 60.539 1.00 88.69 82 ARG A O 1
ATOM 599 N N . ARG A 1 83 ? -33.996 15.336 62.214 1.00 89.12 83 ARG A N 1
ATOM 600 C CA . ARG A 1 83 ? -33.938 13.889 61.939 1.00 89.12 83 ARG A CA 1
ATOM 601 C C . ARG A 1 83 ? -34.582 13.520 60.606 1.00 89.12 83 ARG A C 1
ATOM 603 O O . ARG A 1 83 ? -33.972 12.782 59.842 1.00 89.12 83 ARG A O 1
ATOM 610 N N . VAL A 1 84 ? -35.768 14.055 60.313 1.00 92.06 84 VAL A N 1
ATOM 611 C CA . VAL A 1 84 ? -36.484 13.769 59.058 1.00 92.06 84 VAL A CA 1
ATOM 612 C C . VAL A 1 84 ? -35.686 14.234 57.836 1.00 92.06 84 VAL A C 1
ATOM 614 O O . VAL A 1 84 ? -35.669 13.529 56.827 1.00 92.06 84 VAL A O 1
ATOM 617 N N . GLU A 1 85 ? -34.987 15.374 57.900 1.00 93.31 85 GLU A N 1
ATOM 618 C CA . GLU A 1 85 ? -34.132 15.783 56.776 1.00 93.31 85 GLU A CA 1
ATOM 619 C C . GLU A 1 85 ? -32.841 14.958 56.686 1.00 93.31 85 GLU A C 1
ATOM 621 O O . GLU A 1 85 ? -32.455 14.594 55.579 1.00 93.31 85 GLU A O 1
ATOM 626 N N . LEU A 1 86 ? -32.224 14.560 57.807 1.00 93.12 86 LEU A N 1
ATOM 627 C CA . LEU A 1 86 ? -31.068 13.653 57.776 1.00 93.12 86 LEU A CA 1
ATOM 628 C C . LEU A 1 86 ? -31.434 12.286 57.166 1.00 93.12 86 LEU A C 1
ATOM 630 O O . LEU A 1 86 ? -30.687 11.741 56.357 1.00 93.12 86 LEU A O 1
ATOM 634 N N . GLU A 1 87 ? -32.619 11.764 57.491 1.00 93.06 87 GLU A N 1
ATOM 635 C CA . GLU A 1 87 ? -33.173 10.540 56.901 1.00 93.06 87 GLU A CA 1
ATOM 636 C C . GLU A 1 87 ? -33.434 10.711 55.386 1.00 93.06 87 GLU A C 1
ATOM 638 O O . GLU A 1 87 ? -33.159 9.791 54.611 1.00 93.06 87 GLU A O 1
ATOM 643 N N . ARG A 1 88 ? -33.835 11.908 54.917 1.00 95.31 88 ARG A N 1
ATOM 644 C CA . ARG A 1 88 ? -33.852 12.227 53.472 1.00 95.31 88 ARG A CA 1
ATOM 645 C C . ARG A 1 88 ? -32.459 12.299 52.855 1.00 95.31 88 ARG A C 1
ATOM 647 O O . ARG A 1 88 ? -32.296 11.873 51.716 1.00 95.31 88 ARG A O 1
ATOM 654 N N . GLU A 1 89 ? -31.472 12.888 53.526 1.00 94.69 89 GLU A N 1
ATOM 655 C CA . GLU A 1 89 ? -30.112 13.006 52.985 1.00 94.69 89 GLU A CA 1
ATOM 656 C C . GLU A 1 89 ? -29.416 11.654 52.849 1.00 94.69 89 GLU A C 1
ATOM 658 O O . GLU A 1 89 ? -28.773 11.419 51.827 1.00 94.69 89 GLU A O 1
ATOM 663 N N . ILE A 1 90 ? -29.628 10.742 53.801 1.00 95.88 90 ILE A N 1
ATOM 664 C CA . ILE A 1 90 ? -29.173 9.349 53.713 1.00 95.88 90 ILE A CA 1
ATOM 665 C C . ILE A 1 90 ? -29.780 8.668 52.476 1.00 95.88 90 ILE A C 1
ATOM 667 O O . ILE A 1 90 ? -29.029 8.146 51.653 1.00 95.88 90 ILE A O 1
ATOM 671 N N . GLY A 1 91 ? -31.100 8.771 52.267 1.00 96.25 91 GLY A N 1
ATOM 672 C CA . GLY A 1 91 ? -31.759 8.234 51.067 1.00 96.25 91 GLY A CA 1
ATOM 673 C C . GLY A 1 91 ? -31.225 8.834 49.756 1.00 96.25 91 GLY A C 1
ATOM 674 O O . GLY A 1 91 ? -30.851 8.098 48.846 1.00 96.25 91 GLY A O 1
ATOM 675 N N . LYS A 1 92 ? -31.073 10.168 49.683 1.00 97.25 92 LYS A N 1
ATOM 676 C CA . LYS A 1 92 ? -30.462 10.862 48.526 1.00 97.25 92 LYS A CA 1
ATOM 677 C C . LYS A 1 92 ? -29.020 10.404 48.255 1.00 97.25 92 LYS A C 1
ATOM 679 O O . LYS A 1 92 ? -28.564 10.494 47.114 1.00 97.25 92 LYS A O 1
ATOM 684 N N . LEU A 1 93 ? -28.271 9.992 49.282 1.00 96.69 93 LEU A N 1
ATOM 685 C CA . LEU A 1 93 ? -26.918 9.449 49.136 1.00 96.69 93 LEU A CA 1
ATOM 686 C C . LEU A 1 93 ? -26.948 8.009 48.620 1.00 96.69 93 LEU A C 1
ATOM 688 O O . LEU A 1 93 ? -26.186 7.688 47.711 1.00 96.69 93 LEU A O 1
ATOM 692 N N . GLU A 1 94 ? -27.830 7.167 49.151 1.00 96.88 94 GLU A N 1
ATOM 693 C CA . GLU A 1 94 ? -27.984 5.770 48.734 1.00 96.88 94 GLU A CA 1
ATOM 694 C C . GLU A 1 94 ? -28.440 5.665 47.266 1.00 96.88 94 GLU A C 1
ATOM 696 O O . GLU A 1 94 ? -27.795 4.971 46.477 1.00 96.88 94 GLU A O 1
ATOM 701 N N . ASP A 1 95 ? -29.422 6.476 46.849 1.00 97.44 95 ASP A N 1
ATOM 702 C CA . ASP A 1 95 ? -29.820 6.646 45.440 1.00 97.44 95 ASP A CA 1
ATOM 703 C C . ASP A 1 95 ? -28.619 6.996 44.540 1.00 97.44 95 ASP A C 1
ATOM 705 O O . ASP A 1 95 ? -28.430 6.423 43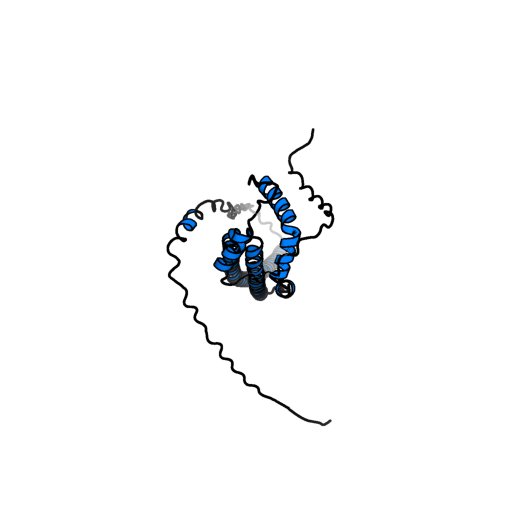.460 1.00 97.44 95 ASP A O 1
ATOM 709 N N . ARG A 1 96 ? -27.767 7.931 44.990 1.00 96.44 96 ARG A N 1
ATOM 710 C CA . ARG A 1 96 ? -26.559 8.340 44.257 1.00 96.44 96 ARG A CA 1
ATOM 711 C C . ARG A 1 96 ? -25.524 7.226 44.188 1.00 96.44 96 ARG A C 1
ATOM 713 O O . ARG A 1 96 ? -24.927 7.060 43.129 1.00 96.44 96 ARG A O 1
ATOM 720 N N . PHE A 1 97 ? -25.304 6.463 45.260 1.00 96.88 97 PHE A N 1
ATOM 721 C CA . PHE A 1 97 ? -24.380 5.325 45.244 1.00 96.88 97 PHE A CA 1
ATOM 722 C C . PHE A 1 97 ? -24.844 4.246 44.261 1.00 96.88 97 PHE A C 1
ATOM 724 O O . PHE A 1 97 ? -24.045 3.807 43.433 1.00 96.88 97 PHE A O 1
ATOM 731 N N . LEU A 1 98 ? -26.134 3.899 44.262 1.00 97.38 98 LEU A N 1
ATOM 732 C CA . LEU A 1 98 ? -26.723 2.949 43.311 1.00 97.38 98 LEU A CA 1
ATOM 733 C C . LEU A 1 98 ? -26.605 3.445 41.856 1.00 97.38 98 LEU A C 1
ATOM 735 O O . LEU A 1 98 ? -26.253 2.677 40.956 1.00 97.38 98 LEU A O 1
ATOM 739 N N . GLN A 1 99 ? -26.822 4.743 41.610 1.00 97.25 99 GLN A N 1
ATOM 740 C CA . GLN A 1 99 ? -26.624 5.359 40.291 1.00 97.25 99 GLN A CA 1
ATOM 741 C C . GLN A 1 99 ? -25.145 5.346 39.851 1.00 97.25 99 GLN A C 1
ATOM 743 O O . GLN A 1 99 ? -24.840 5.097 38.676 1.00 97.25 99 GLN A O 1
ATOM 748 N N . LEU A 1 100 ? -24.214 5.595 40.777 1.00 97.00 100 LEU A N 1
ATOM 749 C CA . LEU A 1 100 ? -22.776 5.595 40.506 1.00 97.00 100 LEU A CA 1
ATOM 750 C C . LEU A 1 100 ? -22.246 4.180 40.252 1.00 97.00 100 LEU A C 1
ATOM 752 O O . LEU A 1 100 ? -21.411 3.989 39.369 1.00 97.00 100 LEU A O 1
ATOM 756 N N . GLU A 1 101 ? -22.751 3.176 40.970 1.00 96.94 101 GLU A N 1
ATOM 757 C CA . GLU A 1 101 ? -22.403 1.780 40.724 1.00 96.94 101 GLU A CA 1
ATOM 758 C C . GLU A 1 101 ? -22.941 1.301 39.370 1.00 96.94 101 GLU A C 1
ATOM 760 O O . GLU A 1 101 ? -22.168 0.770 38.569 1.00 96.94 101 GLU A O 1
ATOM 765 N N . LYS A 1 102 ? -24.218 1.563 39.057 1.00 97.56 102 LYS A N 1
ATOM 766 C CA . LYS A 1 102 ? -24.813 1.202 37.761 1.00 97.56 102 LYS A CA 1
ATOM 767 C C . LYS A 1 102 ? -24.035 1.802 36.584 1.00 97.56 102 LYS A C 1
ATOM 769 O O . LYS A 1 102 ? -23.652 1.078 35.666 1.00 97.56 102 LYS A O 1
ATOM 774 N N . SER A 1 103 ? -23.733 3.100 36.632 1.00 95.62 103 SER A N 1
ATOM 775 C CA . SER A 1 103 ? -22.948 3.765 35.580 1.00 95.62 103 SER A CA 1
ATOM 776 C C . SER A 1 103 ? -21.502 3.250 35.499 1.00 95.62 103 SER A C 1
ATOM 778 O O . SER A 1 103 ? -20.957 3.127 34.402 1.00 95.62 103 SER A O 1
ATOM 780 N N . ASN A 1 104 ? -20.891 2.837 36.617 1.00 96.75 104 ASN A N 1
ATOM 781 C CA . ASN A 1 104 ? -19.606 2.129 36.602 1.00 96.75 104 ASN A CA 1
ATOM 782 C C . ASN A 1 104 ? -19.697 0.737 35.953 1.00 96.75 104 ASN A C 1
ATOM 784 O O . ASN A 1 104 ? -18.760 0.332 35.265 1.00 96.75 104 ASN A O 1
ATOM 788 N N . GLN A 1 105 ? -20.787 -0.009 36.152 1.00 96.62 105 GLN A N 1
ATOM 789 C CA . GLN A 1 105 ? -21.001 -1.310 35.505 1.00 96.62 105 GLN A CA 1
ATOM 790 C C . GLN A 1 105 ? -21.199 -1.151 33.986 1.00 96.62 105 GLN A C 1
ATOM 792 O O . GLN A 1 105 ? -20.530 -1.833 33.206 1.00 96.62 105 GLN A O 1
ATOM 797 N N . GLU A 1 106 ? -22.019 -0.188 33.555 1.00 96.25 106 GLU A N 1
ATOM 798 C CA . GLU A 1 106 ? -22.217 0.161 32.139 1.00 96.25 106 GLU A CA 1
ATOM 799 C C . GLU A 1 106 ? -20.900 0.606 31.470 1.00 96.25 106 GLU A C 1
ATOM 801 O O . GLU A 1 106 ? -20.549 0.135 30.382 1.00 96.25 106 GLU A O 1
ATOM 806 N N . LEU A 1 107 ? -20.107 1.445 32.148 1.00 96.31 107 LEU A N 1
ATOM 807 C CA . LEU A 1 107 ? -18.814 1.916 31.647 1.00 96.31 107 LEU A CA 1
ATOM 808 C C . LEU A 1 107 ? -17.761 0.794 31.569 1.00 96.31 107 LEU A C 1
ATOM 810 O O . LEU A 1 107 ? -16.950 0.792 30.637 1.00 96.31 107 LEU A O 1
ATOM 814 N N . LYS A 1 108 ? -17.779 -0.179 32.493 1.00 96.19 108 LYS A N 1
ATOM 815 C CA . LYS A 1 108 ? -16.939 -1.392 32.426 1.00 96.19 108 LYS A CA 1
ATOM 816 C C . LYS A 1 108 ? -17.305 -2.246 31.210 1.00 96.19 108 LYS A C 1
ATOM 818 O O . LYS A 1 108 ? -16.420 -2.549 30.411 1.00 96.19 108 LYS A O 1
ATOM 823 N N . ALA A 1 109 ? -18.590 -2.549 31.015 1.00 95.44 109 ALA A N 1
ATOM 824 C CA . ALA A 1 109 ? -19.066 -3.334 29.873 1.00 95.44 109 ALA A CA 1
ATOM 825 C C . ALA A 1 109 ? -18.712 -2.672 28.525 1.00 95.44 109 ALA A C 1
ATOM 827 O O . ALA A 1 109 ? -18.202 -3.331 27.617 1.00 95.44 109 ALA A O 1
ATOM 828 N N . SER A 1 110 ? -18.891 -1.351 28.416 1.00 93.88 110 SER A N 1
ATOM 829 C CA . SER A 1 110 ? -18.482 -0.573 27.238 1.00 93.88 110 SER A CA 1
ATOM 830 C C . SER A 1 110 ? -16.964 -0.637 26.994 1.00 93.88 110 SER A C 1
ATOM 832 O O . SER A 1 110 ? -16.517 -0.910 25.878 1.00 93.88 110 SER A O 1
ATOM 834 N N . ASN A 1 111 ? -16.144 -0.494 28.045 1.00 95.31 111 ASN A N 1
ATOM 835 C CA . ASN A 1 111 ? -14.687 -0.638 27.944 1.00 95.31 111 ASN A CA 1
ATOM 836 C C . ASN A 1 111 ? -14.252 -2.036 27.479 1.00 95.31 111 ASN A C 1
ATOM 838 O O . ASN A 1 111 ? -13.281 -2.157 26.730 1.00 95.31 111 ASN A O 1
ATOM 842 N N . GLU A 1 112 ? -14.940 -3.095 27.902 1.00 95.25 112 GLU A N 1
ATOM 843 C CA . GLU A 1 112 ? -14.643 -4.463 27.469 1.00 95.25 112 GLU A CA 1
ATOM 844 C C . GLU A 1 112 ? -15.000 -4.689 25.996 1.00 95.25 112 GLU A C 1
ATOM 846 O O . GLU A 1 112 ? -14.169 -5.216 25.251 1.00 95.25 112 GLU A O 1
ATOM 851 N N . GLN A 1 113 ? -16.148 -4.181 25.532 1.00 92.56 113 GLN A N 1
ATOM 852 C CA . GLN A 1 113 ? -16.507 -4.189 24.109 1.00 92.56 113 GLN A CA 1
ATOM 853 C C . GLN A 1 113 ? -15.493 -3.411 23.253 1.00 92.56 113 GLN A C 1
ATOM 855 O O . GLN A 1 113 ? -15.032 -3.919 22.227 1.00 92.56 113 GLN A O 1
ATOM 860 N N . LEU A 1 114 ? -15.077 -2.213 23.685 1.00 91.56 114 LEU A N 1
ATOM 861 C CA . LEU A 1 114 ? -14.042 -1.429 22.999 1.00 91.56 114 LEU A CA 1
ATOM 862 C C . LEU A 1 114 ? -12.700 -2.176 22.961 1.00 91.56 114 LEU A C 1
ATOM 864 O O . LEU A 1 114 ? -12.074 -2.263 21.905 1.00 91.56 114 LEU A O 1
ATOM 868 N N . ARG A 1 115 ? -12.272 -2.785 24.075 1.00 92.81 115 ARG A N 1
ATOM 869 C CA . ARG A 1 115 ? -11.060 -3.624 24.129 1.00 92.81 115 ARG A CA 1
ATOM 870 C C . ARG A 1 115 ? -11.155 -4.840 23.206 1.00 92.81 115 ARG A C 1
ATOM 872 O O . ARG A 1 115 ? -10.144 -5.222 22.618 1.00 92.81 115 ARG A O 1
ATOM 879 N N . GLN A 1 116 ? -12.334 -5.439 23.046 1.00 90.44 116 GLN A N 1
ATOM 880 C CA . GLN A 1 116 ? -12.550 -6.548 22.117 1.00 90.44 116 GLN A CA 1
ATOM 881 C C . GLN A 1 116 ? -12.462 -6.089 20.654 1.00 90.44 116 GLN A C 1
ATOM 883 O O . GLN A 1 116 ? -11.702 -6.690 19.891 1.00 90.44 116 GLN A O 1
ATOM 888 N N . LYS A 1 117 ? -13.127 -4.984 20.279 1.00 88.25 117 LYS A N 1
ATOM 889 C CA . LYS A 1 117 ? -13.000 -4.379 18.937 1.00 88.25 117 LYS A CA 1
ATOM 890 C C . LYS A 1 117 ? -11.540 -4.017 18.618 1.00 88.25 117 LYS A C 1
ATOM 892 O O . LYS A 1 117 ? -11.026 -4.408 17.572 1.00 88.25 117 LYS A O 1
ATOM 897 N N . LEU A 1 118 ? -10.828 -3.380 19.553 1.00 88.56 118 LEU A N 1
ATOM 898 C CA . LEU A 1 118 ? -9.405 -3.035 19.405 1.00 88.56 118 LEU A CA 1
ATOM 899 C C . LEU A 1 118 ? -8.489 -4.264 19.261 1.00 88.56 118 LEU A C 1
ATOM 901 O O . LEU A 1 118 ? -7.500 -4.204 18.530 1.00 88.56 118 LEU A O 1
ATOM 905 N N . ARG A 1 119 ? -8.801 -5.396 19.910 1.00 89.06 119 ARG A N 1
ATOM 906 C CA . ARG A 1 119 ? -8.052 -6.656 19.730 1.00 89.06 119 ARG A CA 1
ATOM 907 C C . ARG A 1 119 ? -8.230 -7.235 18.326 1.00 89.06 119 ARG A C 1
ATOM 909 O O . ARG A 1 119 ? -7.234 -7.628 17.722 1.00 89.06 119 ARG A O 1
ATOM 916 N N . VAL A 1 120 ? -9.458 -7.256 17.798 1.00 87.69 120 VAL A N 1
ATOM 917 C CA . VAL A 1 120 ? -9.736 -7.700 16.417 1.00 87.69 120 VAL A CA 1
ATOM 918 C C . VAL A 1 120 ? -9.005 -6.797 15.418 1.00 87.69 120 VAL A C 1
ATOM 920 O O . VAL A 1 120 ? -8.238 -7.293 14.590 1.00 87.69 120 VAL A O 1
ATOM 923 N N . ALA A 1 121 ? -9.133 -5.477 15.586 1.00 84.50 121 ALA A N 1
ATOM 924 C CA . ALA A 1 121 ? -8.439 -4.468 14.790 1.00 84.50 121 ALA A CA 1
ATOM 925 C C . ALA A 1 121 ? -6.913 -4.667 14.768 1.00 84.50 121 ALA A C 1
ATOM 927 O O . ALA A 1 121 ? -6.295 -4.677 13.703 1.00 84.50 121 ALA A O 1
ATOM 928 N N . ALA A 1 122 ? -6.297 -4.879 15.936 1.00 87.25 122 ALA A N 1
ATOM 929 C CA . ALA A 1 122 ? -4.854 -5.068 16.055 1.00 87.25 122 ALA A CA 1
ATOM 930 C C . ALA A 1 122 ? -4.357 -6.362 15.383 1.00 87.25 122 ALA A C 1
ATOM 932 O O . ALA A 1 122 ? -3.260 -6.377 14.821 1.00 87.25 122 ALA A O 1
ATOM 933 N N . VAL A 1 123 ? -5.143 -7.446 15.409 1.00 88.81 123 VAL A N 1
ATOM 934 C CA . VAL A 1 123 ? -4.798 -8.705 14.725 1.00 88.81 123 VAL A CA 1
ATOM 935 C C . VAL A 1 123 ? -4.895 -8.545 13.207 1.00 88.81 123 VAL A C 1
ATOM 937 O O . VAL A 1 123 ? -3.927 -8.854 12.506 1.00 88.81 123 VAL A O 1
ATOM 940 N N . ALA A 1 124 ? -6.012 -8.014 12.702 1.00 85.75 124 ALA A N 1
ATOM 941 C CA . ALA A 1 124 ? -6.231 -7.810 11.270 1.00 85.75 124 ALA A CA 1
ATOM 942 C C . ALA A 1 124 ? -5.213 -6.812 10.680 1.00 85.75 124 ALA A C 1
ATOM 944 O O . ALA A 1 124 ? -4.503 -7.128 9.721 1.00 85.75 124 ALA A O 1
ATOM 945 N N . GLY A 1 125 ? -5.040 -5.653 11.326 1.00 88.56 125 GLY A N 1
ATOM 946 C CA . GLY A 1 125 ? -4.083 -4.618 10.929 1.00 88.56 125 GLY A CA 1
ATOM 947 C C . GLY A 1 125 ? -2.627 -5.096 10.939 1.00 88.56 125 GLY A C 1
ATOM 948 O O . GLY A 1 125 ? -1.852 -4.732 10.054 1.00 88.56 125 GLY A O 1
ATOM 949 N N . LYS A 1 126 ? -2.240 -5.978 11.872 1.00 90.19 126 LYS A N 1
ATOM 950 C CA . LYS A 1 126 ? -0.913 -6.624 11.879 1.00 90.19 126 LYS A CA 1
ATOM 951 C C . LYS A 1 126 ? -0.728 -7.614 10.722 1.00 90.19 126 LYS A C 1
ATOM 953 O O . LYS A 1 126 ? 0.387 -7.728 10.207 1.00 90.19 126 LYS A O 1
ATOM 958 N N . GLY A 1 127 ? -1.790 -8.303 10.298 1.00 88.56 127 GLY A N 1
ATOM 959 C CA . GLY A 1 127 ? -1.805 -9.129 9.086 1.00 88.56 127 GLY A CA 1
ATOM 960 C C . GLY A 1 127 ? -1.547 -8.290 7.834 1.00 88.56 127 GLY A C 1
ATOM 961 O O . GLY A 1 127 ? -0.534 -8.494 7.159 1.00 88.56 127 GLY A O 1
ATOM 962 N N . PHE A 1 128 ? -2.399 -7.286 7.606 1.00 91.06 128 PHE A N 1
ATOM 963 C CA . PHE A 1 128 ? -2.286 -6.322 6.507 1.00 91.06 128 PHE A CA 1
ATOM 964 C C . PHE A 1 128 ? -0.900 -5.661 6.462 1.00 91.06 128 PHE A C 1
ATOM 966 O O . PHE A 1 128 ? -0.203 -5.741 5.453 1.00 91.06 128 PHE A O 1
ATOM 973 N N . SER A 1 129 ? -0.428 -5.109 7.587 1.00 90.44 129 SER A N 1
ATOM 974 C CA . SER A 1 129 ? 0.873 -4.424 7.674 1.00 90.44 129 SER A CA 1
ATOM 975 C C . SER A 1 129 ? 2.047 -5.328 7.284 1.00 90.44 129 SER A C 1
ATOM 977 O O . SER A 1 129 ? 2.989 -4.890 6.623 1.00 90.44 129 SER A O 1
ATOM 979 N N . ARG A 1 130 ? 2.002 -6.613 7.668 1.00 92.50 130 ARG A N 1
ATOM 980 C CA . ARG A 1 130 ? 3.034 -7.602 7.321 1.00 92.50 130 ARG A CA 1
ATOM 981 C C . ARG A 1 130 ? 2.974 -8.006 5.846 1.00 92.50 130 ARG A C 1
ATOM 983 O O . ARG A 1 130 ? 4.025 -8.245 5.248 1.00 92.50 130 ARG A O 1
ATOM 990 N N . SER A 1 131 ? 1.773 -8.091 5.276 1.00 90.25 131 SER A N 1
ATOM 991 C CA . SER A 1 131 ? 1.564 -8.362 3.852 1.00 90.25 131 SER A CA 1
ATOM 992 C C . SER A 1 131 ? 2.062 -7.195 2.994 1.00 90.25 131 SER A C 1
ATOM 994 O O . SER A 1 131 ? 2.933 -7.379 2.140 1.00 90.25 131 SER A O 1
ATOM 996 N N . LEU A 1 132 ? 1.637 -5.973 3.328 1.00 93.12 132 LEU A N 1
ATOM 997 C CA . LEU A 1 132 ? 2.063 -4.724 2.702 1.00 93.12 132 LEU A CA 1
ATOM 998 C C . LEU A 1 132 ? 3.587 -4.551 2.753 1.00 93.12 132 LEU A C 1
ATOM 1000 O O . LEU A 1 132 ? 4.213 -4.384 1.710 1.00 93.12 132 LEU A O 1
ATOM 1004 N N . ALA A 1 133 ? 4.219 -4.693 3.924 1.00 92.94 133 ALA A N 1
ATOM 1005 C CA . ALA A 1 133 ? 5.678 -4.601 4.046 1.00 92.94 133 ALA A CA 1
ATOM 1006 C C . ALA A 1 133 ? 6.415 -5.629 3.161 1.00 92.94 133 ALA A C 1
ATOM 1008 O O . ALA A 1 133 ? 7.469 -5.329 2.589 1.00 92.94 133 ALA A O 1
ATOM 1009 N N . ARG A 1 134 ? 5.852 -6.835 2.993 1.00 92.69 134 ARG A N 1
ATOM 1010 C CA . ARG A 1 134 ? 6.389 -7.876 2.104 1.00 92.69 134 ARG A CA 1
ATOM 1011 C C . ARG A 1 134 ? 6.175 -7.551 0.620 1.00 92.69 134 ARG A C 1
ATOM 1013 O O . ARG A 1 134 ? 7.105 -7.765 -0.157 1.00 92.69 134 ARG A O 1
ATOM 1020 N N . ARG A 1 135 ? 5.008 -7.034 0.212 1.00 89.38 135 ARG A N 1
ATOM 1021 C CA . ARG A 1 135 ? 4.776 -6.585 -1.175 1.00 89.38 135 ARG A CA 1
ATOM 1022 C C . ARG A 1 135 ? 5.667 -5.391 -1.511 1.00 89.38 135 ARG A C 1
ATOM 1024 O O . ARG A 1 135 ? 6.422 -5.471 -2.471 1.00 89.38 135 ARG A O 1
ATOM 1031 N N . THR A 1 136 ? 5.678 -4.341 -0.692 1.00 92.12 136 THR A N 1
ATOM 1032 C CA . THR A 1 136 ? 6.475 -3.122 -0.921 1.00 92.12 136 THR A CA 1
ATOM 1033 C C . THR A 1 136 ? 7.973 -3.415 -1.010 1.00 92.12 136 THR A C 1
ATOM 1035 O O . THR A 1 136 ? 8.615 -2.990 -1.968 1.00 92.12 136 THR A O 1
ATOM 1038 N N . SER A 1 137 ? 8.539 -4.219 -0.101 1.00 92.25 137 SER A N 1
ATOM 1039 C CA . SER A 1 137 ? 9.950 -4.635 -0.212 1.00 92.25 137 SER A CA 1
ATOM 1040 C C . SER A 1 137 ? 10.222 -5.515 -1.444 1.00 92.25 137 SER A C 1
ATOM 1042 O O . SER A 1 137 ? 11.285 -5.403 -2.063 1.00 92.25 137 SER A O 1
ATOM 1044 N N . SER A 1 138 ? 9.259 -6.341 -1.877 1.00 88.50 138 SER A N 1
ATOM 1045 C CA . SER A 1 138 ? 9.370 -7.073 -3.144 1.00 88.50 138 SER A CA 1
ATOM 1046 C C . SER A 1 138 ? 9.313 -6.151 -4.366 1.00 88.50 138 SER A C 1
ATOM 1048 O O . SER A 1 138 ? 10.064 -6.385 -5.306 1.00 88.50 138 SER A O 1
ATOM 1050 N N . ARG A 1 139 ? 8.463 -5.119 -4.382 1.00 89.50 139 ARG A N 1
ATOM 1051 C CA . ARG A 1 139 ? 8.410 -4.132 -5.473 1.00 89.50 139 ARG A CA 1
ATOM 1052 C C . ARG A 1 139 ? 9.710 -3.342 -5.549 1.00 89.50 139 ARG A C 1
ATOM 1054 O O . ARG A 1 139 ? 10.363 -3.368 -6.583 1.00 89.50 139 ARG A O 1
ATOM 1061 N N . VAL A 1 140 ? 10.144 -2.733 -4.443 1.00 91.06 140 VAL A N 1
ATOM 1062 C CA . VAL A 1 140 ? 11.388 -1.945 -4.384 1.00 91.06 140 VAL A CA 1
ATOM 1063 C C . VAL A 1 140 ? 12.596 -2.781 -4.821 1.00 91.06 140 VAL A C 1
ATOM 1065 O O . VAL A 1 140 ? 13.409 -2.306 -5.608 1.00 91.06 140 VAL A O 1
ATOM 1068 N N . SER A 1 141 ? 12.690 -4.053 -4.414 1.00 87.62 141 SER A N 1
ATOM 1069 C CA . SER A 1 141 ? 13.776 -4.931 -4.884 1.00 87.62 141 SER A CA 1
ATOM 1070 C C . SER A 1 141 ? 13.692 -5.286 -6.375 1.00 87.62 141 SER A C 1
ATOM 1072 O O . SER A 1 141 ? 14.739 -5.374 -7.012 1.00 87.62 141 SER A O 1
ATOM 1074 N N . ARG A 1 142 ? 12.491 -5.426 -6.963 1.00 85.00 142 ARG A N 1
ATOM 1075 C CA . ARG A 1 142 ? 12.323 -5.552 -8.426 1.00 85.00 142 ARG A CA 1
ATOM 1076 C C . ARG A 1 142 ? 12.745 -4.269 -9.147 1.00 85.00 142 ARG A C 1
ATOM 1078 O O . ARG A 1 142 ? 13.482 -4.363 -10.116 1.00 85.00 142 ARG A O 1
ATOM 1085 N N . HIS A 1 143 ? 12.330 -3.095 -8.663 1.00 86.81 143 HIS A N 1
ATOM 1086 C CA . HIS A 1 143 ? 12.690 -1.792 -9.246 1.00 86.81 143 HIS A CA 1
ATOM 1087 C C . HIS A 1 143 ? 14.205 -1.542 -9.214 1.00 86.81 143 HIS A C 1
ATOM 1089 O O . HIS A 1 143 ? 14.784 -1.192 -10.238 1.00 86.81 143 HIS A O 1
ATOM 1095 N N . ILE A 1 144 ? 14.870 -1.817 -8.086 1.00 85.00 144 ILE A N 1
ATOM 1096 C CA . ILE A 1 144 ? 16.335 -1.707 -7.972 1.00 85.00 144 ILE A CA 1
ATOM 1097 C C . ILE A 1 144 ? 17.041 -2.714 -8.895 1.00 85.00 144 ILE A C 1
ATOM 1099 O O . ILE A 1 144 ? 17.976 -2.343 -9.599 1.00 85.00 144 ILE A O 1
ATOM 1103 N N . ALA A 1 145 ? 16.590 -3.974 -8.940 1.00 79.12 145 ALA A N 1
ATOM 1104 C CA . ALA A 1 145 ? 17.177 -4.988 -9.822 1.00 79.12 145 ALA A CA 1
ATOM 1105 C C . ALA A 1 145 ? 16.954 -4.688 -11.317 1.00 79.12 145 ALA A C 1
ATOM 1107 O O . ALA A 1 145 ? 17.790 -5.034 -12.148 1.00 79.12 145 ALA A O 1
ATOM 1108 N N . ALA A 1 146 ? 15.844 -4.032 -11.658 1.00 79.44 146 ALA A N 1
ATOM 1109 C CA . ALA A 1 146 ? 15.508 -3.634 -13.017 1.00 79.44 146 ALA A CA 1
ATOM 1110 C C . ALA A 1 146 ? 16.274 -2.400 -13.509 1.00 79.44 146 ALA A C 1
ATOM 1112 O O . ALA A 1 146 ? 16.401 -2.240 -14.720 1.00 79.44 146 ALA A O 1
ATOM 1113 N N . ALA A 1 147 ? 16.790 -1.547 -12.613 1.00 76.25 147 ALA A N 1
ATOM 1114 C CA . ALA A 1 147 ? 17.335 -0.224 -12.939 1.00 76.25 147 ALA A CA 1
ATOM 1115 C C . ALA A 1 147 ? 18.342 -0.228 -14.109 1.00 76.25 147 ALA A C 1
ATOM 1117 O O . ALA A 1 147 ? 18.217 0.578 -15.029 1.00 76.25 147 ALA A O 1
ATOM 1118 N N . GLY A 1 148 ? 19.283 -1.181 -14.130 1.00 68.56 148 GLY A N 1
ATOM 1119 C CA . GLY A 1 148 ? 20.249 -1.326 -15.229 1.00 68.56 148 GLY A CA 1
ATOM 1120 C C . GLY A 1 148 ? 19.629 -1.766 -16.564 1.00 68.56 148 GLY A C 1
ATOM 1121 O O . GLY A 1 148 ? 20.134 -1.408 -17.623 1.00 68.56 148 GLY A O 1
ATOM 1122 N N . GLY A 1 149 ? 18.509 -2.493 -16.530 1.00 70.56 149 GLY A N 1
ATOM 1123 C CA . GLY A 1 149 ? 17.742 -2.874 -17.718 1.00 70.56 149 GLY A CA 1
ATOM 1124 C C . GLY A 1 149 ? 16.910 -1.728 -18.300 1.00 70.56 149 GLY A C 1
ATOM 1125 O O . GLY A 1 149 ? 16.728 -1.678 -19.515 1.00 70.56 149 GLY A O 1
ATOM 1126 N N . VAL A 1 150 ? 16.449 -0.776 -17.473 1.00 76.00 150 VAL A N 1
ATOM 1127 C CA . VAL A 1 150 ? 15.664 0.385 -17.950 1.00 76.00 150 VAL A CA 1
ATOM 1128 C C . VAL A 1 150 ? 16.509 1.364 -18.779 1.00 76.00 150 VAL A C 1
ATOM 1130 O O . VAL A 1 150 ? 15.972 2.070 -19.627 1.00 76.00 150 VAL A O 1
ATOM 1133 N N . ALA A 1 151 ? 17.832 1.373 -18.588 1.00 69.31 151 ALA A N 1
ATOM 1134 C CA . ALA A 1 151 ? 18.758 2.283 -19.270 1.00 69.31 151 ALA A CA 1
ATOM 1135 C C . ALA A 1 151 ? 18.902 2.044 -20.790 1.00 69.31 151 ALA A C 1
ATOM 1137 O O . ALA A 1 151 ? 19.354 2.933 -21.510 1.00 69.31 151 ALA A O 1
ATOM 1138 N N . VAL A 1 152 ? 18.525 0.866 -21.299 1.00 71.69 152 VAL A N 1
ATOM 1139 C CA . VAL A 1 152 ? 18.554 0.544 -22.736 1.00 71.69 152 VAL A CA 1
ATOM 1140 C C . VAL A 1 152 ? 17.153 0.783 -23.316 1.00 71.69 152 VAL A C 1
ATOM 1142 O O . VAL A 1 152 ? 16.246 0.048 -22.934 1.00 71.69 152 VAL A O 1
ATOM 1145 N N . PRO A 1 153 ? 16.928 1.729 -24.257 1.00 65.94 153 PRO A N 1
ATOM 1146 C CA . PRO A 1 153 ? 15.576 2.168 -24.642 1.00 65.94 153 PRO A CA 1
ATOM 1147 C C . PRO A 1 153 ? 14.613 1.050 -25.066 1.00 65.94 153 PRO A C 1
ATOM 1149 O O . PRO A 1 153 ? 13.428 1.095 -24.743 1.00 65.94 153 PRO A O 1
ATOM 1152 N N . TYR A 1 154 ? 15.129 0.025 -25.749 1.00 68.56 154 TYR A N 1
ATOM 1153 C CA . TYR A 1 154 ? 14.358 -1.153 -26.132 1.00 68.56 154 TYR A CA 1
ATOM 1154 C C . TYR A 1 154 ? 14.092 -2.068 -24.926 1.00 68.56 154 TYR A C 1
ATOM 1156 O O . TYR A 1 154 ? 12.945 -2.206 -24.499 1.00 68.56 154 TYR A O 1
ATOM 1164 N N . VAL A 1 155 ? 15.143 -2.670 -24.352 1.00 69.94 155 VAL A N 1
ATOM 1165 C CA . VAL A 1 155 ? 15.033 -3.626 -23.230 1.00 69.94 155 VAL A CA 1
ATOM 1166 C C . VAL A 1 155 ? 14.248 -3.023 -22.063 1.00 69.94 155 VAL A C 1
ATOM 1168 O O . VAL A 1 155 ? 13.376 -3.680 -21.494 1.00 69.94 155 VAL A O 1
ATOM 1171 N N . GLY A 1 156 ? 14.487 -1.746 -21.773 1.00 75.06 156 GLY A N 1
ATOM 1172 C CA . GLY A 1 156 ? 13.831 -0.979 -20.730 1.00 75.06 156 GLY A CA 1
ATOM 1173 C C . GLY A 1 156 ? 12.333 -0.798 -20.932 1.00 75.06 156 GLY A C 1
ATOM 1174 O O . GLY A 1 156 ? 11.597 -0.949 -19.964 1.00 75.06 156 GLY A O 1
ATOM 1175 N N . ALA A 1 157 ? 11.849 -0.572 -22.159 1.00 78.75 157 ALA A N 1
ATOM 1176 C CA . ALA A 1 157 ? 10.410 -0.543 -22.436 1.00 78.75 157 ALA A CA 1
ATOM 1177 C C . ALA A 1 157 ? 9.751 -1.907 -22.146 1.00 78.75 157 ALA A C 1
ATOM 1179 O O . ALA A 1 157 ? 8.676 -1.969 -21.542 1.00 78.75 157 ALA A O 1
ATOM 1180 N N . GLY A 1 158 ? 10.434 -3.005 -22.495 1.00 79.12 158 GLY A N 1
ATOM 1181 C CA . GLY A 1 158 ? 10.019 -4.368 -22.155 1.00 79.12 158 GLY A CA 1
ATOM 1182 C C . GLY A 1 158 ? 9.940 -4.591 -20.641 1.00 79.12 158 GLY A C 1
ATOM 1183 O O . GLY A 1 158 ? 8.866 -4.911 -20.122 1.00 79.12 158 GLY A O 1
ATOM 1184 N N . VAL A 1 159 ? 11.047 -4.353 -19.928 1.00 84.19 159 VAL A N 1
ATOM 1185 C CA . VAL A 1 159 ? 11.149 -4.479 -18.461 1.00 84.19 159 VAL A CA 1
ATOM 1186 C C . VAL A 1 159 ? 10.096 -3.616 -17.751 1.00 84.19 159 VAL A C 1
ATOM 1188 O O . VAL A 1 159 ? 9.345 -4.128 -16.920 1.00 84.19 159 VAL A O 1
ATOM 1191 N N . LEU A 1 160 ? 9.980 -2.338 -18.123 1.00 84.31 160 LEU A N 1
ATOM 1192 C CA . LEU A 1 160 ? 9.038 -1.382 -17.538 1.00 84.31 160 LEU A CA 1
ATOM 1193 C C . LEU A 1 160 ? 7.579 -1.817 -17.741 1.00 84.31 160 LEU A C 1
ATOM 1195 O O . LEU A 1 160 ? 6.798 -1.776 -16.792 1.00 84.31 160 LEU A O 1
ATOM 1199 N N . SER A 1 161 ? 7.214 -2.310 -18.931 1.00 84.56 161 SER A N 1
ATOM 1200 C CA . SER A 1 161 ? 5.861 -2.833 -19.183 1.00 84.56 161 SER A CA 1
ATOM 1201 C C . SER A 1 161 ? 5.516 -4.023 -18.274 1.00 84.56 161 SER A C 1
ATOM 1203 O O . SER A 1 161 ? 4.401 -4.115 -17.756 1.00 84.56 161 SER A O 1
ATOM 1205 N N . GLY A 1 162 ? 6.487 -4.908 -18.014 1.00 85.56 162 GLY A N 1
ATOM 1206 C CA . GLY A 1 162 ? 6.342 -6.021 -17.077 1.00 85.56 162 GLY A CA 1
ATOM 1207 C C . GLY A 1 162 ? 6.212 -5.554 -15.626 1.00 85.56 162 GLY A C 1
ATOM 1208 O O . GLY A 1 162 ? 5.373 -6.067 -14.886 1.00 85.56 162 GLY A O 1
ATOM 1209 N N . MET A 1 163 ? 6.992 -4.546 -15.227 1.00 88.31 163 MET A N 1
ATOM 1210 C CA . MET A 1 163 ? 6.937 -3.957 -13.888 1.00 88.31 163 MET A CA 1
ATOM 1211 C C . MET A 1 163 ? 5.595 -3.279 -13.611 1.00 88.31 163 MET A C 1
ATOM 1213 O O . MET A 1 163 ? 4.983 -3.594 -12.597 1.00 88.31 163 MET A O 1
ATOM 1217 N N . ILE A 1 164 ? 5.080 -2.450 -14.526 1.00 89.62 164 ILE A N 1
ATOM 1218 C CA . ILE A 1 164 ? 3.778 -1.781 -14.350 1.00 89.62 164 ILE A CA 1
ATOM 1219 C C . ILE A 1 164 ? 2.650 -2.817 -14.198 1.00 89.62 164 ILE A C 1
ATOM 1221 O O . ILE A 1 1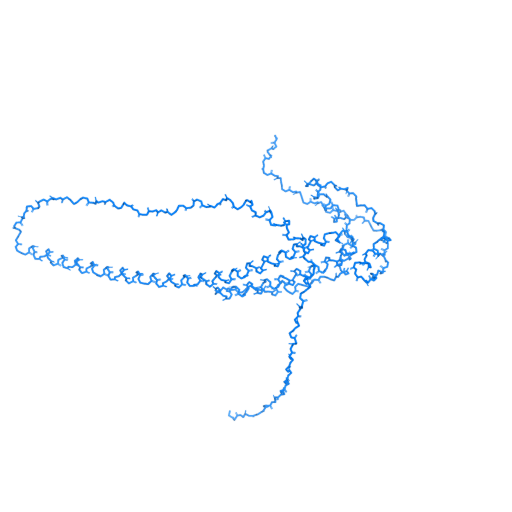64 ? 1.794 -2.670 -13.328 1.00 89.62 164 ILE A O 1
ATOM 1225 N N . ARG A 1 165 ? 2.674 -3.919 -14.967 1.00 89.31 165 ARG A N 1
ATOM 1226 C CA . ARG A 1 165 ? 1.709 -5.029 -14.809 1.00 89.31 165 ARG A CA 1
ATOM 1227 C C . ARG A 1 165 ? 1.795 -5.692 -13.432 1.00 89.31 165 ARG A C 1
ATOM 1229 O O . ARG A 1 165 ? 0.761 -6.005 -12.845 1.00 89.31 165 ARG A O 1
ATOM 1236 N N . LEU A 1 166 ? 3.005 -5.891 -12.906 1.00 90.00 166 LEU A N 1
ATOM 1237 C CA . LEU A 1 166 ? 3.208 -6.420 -11.555 1.00 90.00 166 LEU A CA 1
ATOM 1238 C C . LEU A 1 166 ? 2.781 -5.420 -10.471 1.00 90.00 166 LEU A C 1
ATOM 1240 O O . LEU A 1 166 ? 2.191 -5.837 -9.482 1.00 90.00 166 LEU A O 1
ATOM 1244 N N . ASP A 1 167 ? 3.025 -4.122 -10.650 1.00 91.31 167 ASP A N 1
ATOM 1245 C CA . ASP A 1 167 ? 2.665 -3.085 -9.679 1.00 91.31 167 ASP A CA 1
ATOM 1246 C C . ASP A 1 167 ? 1.156 -2.811 -9.608 1.00 91.31 167 ASP A C 1
ATOM 1248 O O . ASP A 1 167 ? 0.641 -2.561 -8.513 1.00 91.31 167 ASP A O 1
ATOM 1252 N N . VAL A 1 168 ? 0.444 -2.907 -10.738 1.00 91.38 168 VAL A N 1
ATOM 1253 C CA . VAL A 1 168 ? -1.028 -2.874 -10.781 1.00 91.38 168 VAL A CA 1
ATOM 1254 C C . VAL A 1 168 ? -1.604 -4.123 -10.111 1.00 91.38 168 VAL A C 1
ATOM 1256 O O . VAL A 1 168 ? -2.439 -3.994 -9.217 1.00 91.38 168 VAL A O 1
ATOM 1259 N N . ARG A 1 169 ? -1.103 -5.325 -10.441 1.00 91.00 169 ARG A N 1
ATOM 1260 C CA . ARG A 1 169 ? -1.534 -6.579 -9.795 1.00 91.00 169 ARG A CA 1
ATOM 1261 C C . ARG A 1 169 ? -1.302 -6.558 -8.280 1.00 91.00 169 ARG A C 1
ATOM 1263 O O . ARG A 1 169 ? -2.244 -6.751 -7.516 1.00 91.00 169 ARG A O 1
ATOM 1270 N N . ASP A 1 170 ? -0.072 -6.292 -7.841 1.00 91.69 170 ASP A N 1
ATOM 1271 C CA . ASP A 1 170 ? 0.283 -6.195 -6.419 1.00 91.69 170 ASP A CA 1
ATOM 1272 C C . ASP A 1 170 ? -0.501 -5.054 -5.724 1.00 91.69 170 ASP A C 1
ATOM 1274 O O . ASP A 1 170 ? -0.546 -4.994 -4.492 1.00 91.69 170 ASP A O 1
ATOM 1278 N N . GLY A 1 171 ? -1.064 -4.106 -6.490 1.00 90.94 171 GLY A N 1
ATOM 1279 C CA . GLY A 1 171 ? -1.931 -3.019 -6.028 1.00 90.94 171 GLY A CA 1
ATOM 1280 C C . GLY A 1 171 ? -3.355 -3.498 -5.768 1.00 90.94 171 GLY A C 1
ATOM 1281 O O . GLY A 1 171 ? -3.872 -3.279 -4.677 1.00 90.94 171 GLY A O 1
ATOM 1282 N N . CYS A 1 172 ? -3.938 -4.233 -6.715 1.00 92.06 172 CYS A N 1
ATOM 1283 C CA . CYS A 1 172 ? -5.235 -4.892 -6.556 1.00 92.06 172 CYS A CA 1
ATOM 1284 C C . CYS A 1 172 ? -5.269 -5.820 -5.339 1.00 92.06 172 CYS A C 1
ATOM 1286 O O . CYS A 1 172 ? -6.145 -5.668 -4.495 1.00 92.06 172 CYS A O 1
ATOM 1288 N N . GLU A 1 173 ? -4.267 -6.695 -5.183 1.00 91.56 173 GLU A N 1
ATOM 1289 C CA . GLU A 1 173 ? -4.181 -7.580 -4.009 1.00 91.56 173 GLU A CA 1
ATOM 1290 C C . GLU A 1 173 ? -4.078 -6.794 -2.682 1.00 91.56 173 GLU A C 1
ATOM 1292 O O . GLU A 1 173 ? -4.537 -7.251 -1.640 1.00 91.56 173 GLU A O 1
ATOM 1297 N N . THR A 1 174 ? -3.482 -5.595 -2.700 1.00 92.44 174 THR A N 1
ATOM 1298 C CA . THR A 1 174 ? -3.403 -4.724 -1.512 1.00 92.44 174 THR A CA 1
ATOM 1299 C C . THR A 1 174 ? -4.734 -4.032 -1.206 1.00 92.44 174 THR A C 1
ATOM 1301 O O . THR A 1 174 ? -5.062 -3.854 -0.037 1.00 92.44 174 THR A O 1
ATOM 1304 N N . LEU A 1 175 ? -5.507 -3.648 -2.226 1.00 92.38 175 LEU A N 1
ATOM 1305 C CA . LEU A 1 175 ? -6.840 -3.060 -2.043 1.00 92.38 175 LEU A CA 1
ATOM 1306 C C . LEU A 1 175 ? -7.874 -4.105 -1.597 1.00 92.38 175 LEU A C 1
ATOM 1308 O O . LEU A 1 175 ? -8.753 -3.791 -0.800 1.00 92.38 175 LEU A O 1
ATOM 1312 N N . GLU A 1 176 ? -7.746 -5.348 -2.059 1.00 91.50 176 GLU A N 1
ATOM 1313 C CA . GLU A 1 176 ? -8.553 -6.478 -1.589 1.00 91.50 176 GLU A CA 1
ATOM 1314 C C . GLU A 1 176 ? -8.298 -6.762 -0.098 1.00 91.50 176 GLU A C 1
ATOM 1316 O O . GLU A 1 176 ? -9.236 -6.748 0.697 1.00 91.50 176 GLU A O 1
ATOM 1321 N N . GLU A 1 177 ? -7.029 -6.875 0.318 1.00 90.94 177 GLU A N 1
ATOM 1322 C CA . GLU A 1 177 ? -6.662 -7.041 1.736 1.00 90.94 177 GLU A CA 1
ATOM 1323 C C . GLU A 1 177 ? -7.027 -5.823 2.611 1.00 90.94 177 GLU A C 1
ATOM 1325 O O . GLU A 1 177 ? -7.289 -5.979 3.805 1.00 90.94 177 GLU A O 1
ATOM 1330 N N . LEU A 1 178 ? -7.072 -4.611 2.043 1.00 91.50 178 LEU A N 1
ATOM 1331 C CA . LEU A 1 178 ? -7.575 -3.419 2.737 1.00 91.50 178 LEU A CA 1
ATOM 1332 C C . LEU A 1 178 ? -9.099 -3.479 2.927 1.00 91.50 178 LEU A C 1
ATOM 1334 O O . LEU A 1 178 ? -9.597 -3.098 3.982 1.00 91.50 178 LEU A O 1
ATOM 1338 N N . ASN A 1 179 ? -9.841 -4.007 1.954 1.00 91.94 179 ASN A N 1
ATOM 1339 C CA . ASN A 1 179 ? -11.282 -4.218 2.082 1.00 91.94 179 ASN A CA 1
ATOM 1340 C C . ASN A 1 179 ? -11.628 -5.363 3.044 1.00 91.94 179 ASN A C 1
ATOM 1342 O O . ASN A 1 179 ? -12.643 -5.286 3.733 1.00 91.94 179 ASN A O 1
ATOM 1346 N N . ASP A 1 180 ? -10.791 -6.395 3.156 1.00 89.50 180 ASP A N 1
ATOM 1347 C CA . ASP A 1 180 ? -10.894 -7.385 4.236 1.00 89.50 180 ASP A CA 1
ATOM 1348 C C . ASP A 1 180 ? -10.663 -6.751 5.611 1.00 89.50 180 ASP A C 1
ATOM 1350 O O . ASP A 1 180 ? -11.419 -7.019 6.547 1.00 89.50 180 ASP A O 1
ATOM 1354 N N . LEU A 1 181 ? -9.667 -5.866 5.731 1.00 89.75 181 LEU A N 1
ATOM 1355 C CA . LEU A 1 181 ? -9.420 -5.115 6.960 1.00 89.75 181 LEU A CA 1
ATOM 1356 C C . LEU A 1 181 ? -10.603 -4.201 7.315 1.00 89.75 181 LEU A C 1
ATOM 1358 O O . LEU A 1 181 ? -11.057 -4.237 8.454 1.00 89.75 181 LEU A O 1
ATOM 1362 N N . ASN A 1 182 ? -11.142 -3.438 6.361 1.00 90.56 182 ASN A N 1
ATOM 1363 C CA . ASN A 1 182 ? -12.293 -2.561 6.597 1.00 90.56 182 ASN A CA 1
ATOM 1364 C C . ASN A 1 182 ? -13.544 -3.360 7.001 1.00 90.56 182 ASN A C 1
ATOM 1366 O O . ASN A 1 182 ? -14.189 -3.019 7.991 1.00 90.56 182 ASN A O 1
ATOM 1370 N N . ARG A 1 183 ? -13.825 -4.493 6.339 1.00 89.25 183 ARG A N 1
ATOM 1371 C CA . ARG A 1 183 ? -14.912 -5.412 6.732 1.00 89.25 183 ARG A CA 1
ATOM 1372 C C . ARG A 1 183 ? -14.720 -5.994 8.137 1.00 89.25 183 ARG A C 1
ATOM 1374 O O . ARG A 1 183 ? -15.692 -6.141 8.868 1.00 89.25 183 ARG A O 1
ATOM 1381 N N . ALA A 1 184 ? -13.483 -6.273 8.553 1.00 85.31 184 ALA A N 1
ATOM 1382 C CA . ALA A 1 184 ? -13.167 -6.709 9.919 1.00 85.31 184 ALA A CA 1
ATOM 1383 C C . ALA A 1 184 ? -13.228 -5.580 10.976 1.00 85.31 184 ALA A C 1
ATOM 1385 O O . ALA A 1 184 ? -13.116 -5.858 12.172 1.00 85.31 184 ALA A O 1
ATOM 1386 N N . LEU A 1 185 ? -13.387 -4.324 10.546 1.00 87.38 185 LEU A N 1
ATOM 1387 C CA . LEU A 1 185 ? -13.476 -3.125 11.386 1.00 87.38 185 LEU A CA 1
ATOM 1388 C C . LEU A 1 185 ? -14.874 -2.485 11.405 1.00 87.38 185 LEU A C 1
ATOM 1390 O O . LEU A 1 185 ? -15.058 -1.523 12.148 1.00 87.38 185 LEU A O 1
ATOM 1394 N N . ASP A 1 186 ? -15.833 -3.018 10.637 1.00 87.44 186 ASP A N 1
ATOM 1395 C CA . ASP A 1 186 ? -17.161 -2.418 10.415 1.00 87.44 186 ASP A CA 1
ATOM 1396 C C . ASP A 1 186 ? -17.066 -1.040 9.712 1.00 87.44 186 ASP A C 1
ATOM 1398 O O . ASP A 1 186 ? -17.702 -0.062 10.100 1.00 87.44 186 ASP A O 1
ATOM 1402 N N . LEU A 1 187 ? -16.192 -0.957 8.695 1.00 88.31 187 LEU A N 1
ATOM 1403 C CA . LEU A 1 187 ? -15.916 0.234 7.879 1.00 88.31 187 LEU A CA 1
ATOM 1404 C C . LEU A 1 187 ? -16.235 -0.005 6.395 1.00 88.31 187 LEU A C 1
ATOM 1406 O O . LEU A 1 187 ? -16.090 -1.121 5.887 1.00 88.31 187 LEU A O 1
ATOM 1410 N N . ASP A 1 188 ? -16.573 1.070 5.678 1.00 88.62 188 ASP A N 1
ATOM 1411 C CA . ASP A 1 188 ? -16.859 1.044 4.240 1.00 88.62 188 ASP A CA 1
ATOM 1412 C C . ASP A 1 188 ? -15.696 0.488 3.398 1.00 88.62 188 ASP A C 1
ATOM 1414 O O . ASP A 1 188 ? -14.519 0.794 3.617 1.00 88.62 188 ASP A O 1
ATOM 1418 N N . SER A 1 189 ? -16.025 -0.309 2.380 1.00 85.19 189 SER A N 1
ATOM 1419 C CA . SER A 1 189 ? -15.053 -0.835 1.416 1.00 85.19 189 SER A CA 1
ATOM 1420 C C . SER A 1 189 ? -14.673 0.199 0.353 1.00 85.19 189 SER A C 1
ATOM 1422 O O . SER A 1 189 ? -15.542 0.836 -0.241 1.00 85.19 189 SER A O 1
ATOM 1424 N N . VAL A 1 190 ? -13.385 0.290 0.029 1.00 85.31 190 VAL A N 1
ATOM 1425 C CA . VAL A 1 190 ? -12.854 1.120 -1.061 1.00 85.31 190 VAL A CA 1
ATOM 1426 C C . VAL A 1 190 ? -13.144 0.468 -2.419 1.00 85.31 190 VAL A C 1
ATOM 1428 O O . VAL A 1 190 ? -12.995 -0.744 -2.580 1.00 85.31 190 VAL A O 1
ATOM 1431 N N . GLU A 1 191 ? -13.502 1.260 -3.433 1.00 83.94 191 GLU A N 1
ATOM 1432 C CA . GLU A 1 191 ? -13.662 0.765 -4.808 1.00 83.94 191 GLU A CA 1
ATOM 1433 C C . GLU A 1 191 ? -12.342 0.218 -5.391 1.00 83.94 191 GLU A C 1
ATOM 1435 O O . GLU A 1 191 ? -11.467 0.971 -5.822 1.00 83.94 191 GLU A O 1
ATOM 1440 N N . THR A 1 192 ? -12.221 -1.110 -5.485 1.00 77.62 192 THR A N 1
ATOM 1441 C CA . THR A 1 192 ? -11.112 -1.797 -6.180 1.00 77.62 192 THR A CA 1
ATOM 1442 C C . THR A 1 192 ? -11.136 -1.567 -7.695 1.00 77.62 192 THR A C 1
ATOM 1444 O O . THR A 1 192 ? -10.085 -1.538 -8.342 1.00 77.62 192 THR A O 1
ATOM 1447 N N . SER A 1 193 ? -12.332 -1.365 -8.260 1.00 74.12 193 SER A N 1
ATOM 1448 C CA . SER A 1 193 ? -12.609 -1.168 -9.689 1.00 74.12 193 SER A CA 1
ATOM 1449 C C . SER A 1 193 ? -11.687 -0.128 -10.338 1.00 74.12 193 SER A C 1
ATOM 1451 O O . SER A 1 193 ? -11.051 -0.415 -11.351 1.00 74.12 193 SER A O 1
ATOM 1453 N N . ARG A 1 194 ? -11.549 1.055 -9.726 1.00 80.00 194 ARG A N 1
ATOM 1454 C CA . ARG A 1 194 ? -10.830 2.206 -10.302 1.00 80.00 194 ARG A CA 1
ATOM 1455 C C . ARG A 1 194 ? -9.363 1.928 -10.616 1.00 80.00 194 ARG A C 1
ATOM 1457 O O . ARG A 1 194 ? -8.852 2.447 -11.601 1.00 80.00 194 ARG A O 1
ATOM 1464 N N . VAL A 1 195 ? -8.692 1.123 -9.792 1.00 77.75 195 VAL A N 1
ATOM 1465 C CA . VAL A 1 195 ? -7.269 0.785 -9.969 1.00 77.75 195 VAL A CA 1
ATOM 1466 C C . VAL A 1 195 ? -7.109 -0.472 -10.822 1.00 77.75 195 VAL A C 1
ATOM 1468 O O . VAL A 1 195 ? -6.223 -0.528 -11.671 1.00 77.75 195 VAL A O 1
ATOM 1471 N N . CYS A 1 196 ? -7.984 -1.464 -10.644 1.00 87.19 196 CYS A N 1
ATOM 1472 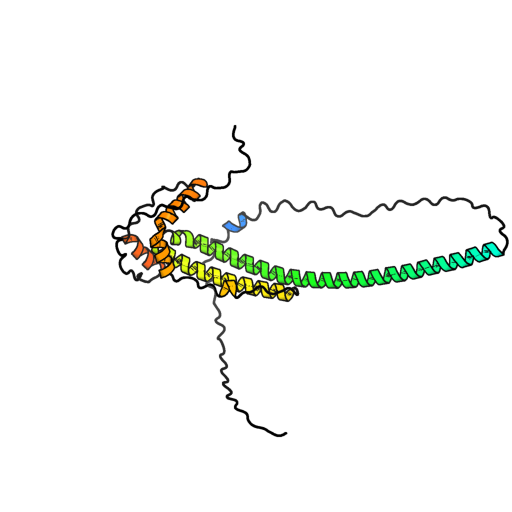C CA . CYS A 1 196 ? -7.860 -2.768 -11.300 1.00 87.19 196 CYS A CA 1
ATOM 1473 C C . CYS A 1 196 ? -8.384 -2.811 -12.743 1.00 87.19 196 CYS A C 1
ATOM 1475 O O . CYS A 1 196 ? -8.031 -3.723 -13.486 1.00 87.19 196 CYS A O 1
ATOM 1477 N N . VAL A 1 197 ? -9.187 -1.825 -13.158 1.00 86.00 197 VAL A N 1
ATOM 1478 C CA . VAL A 1 197 ? -9.673 -1.668 -14.543 1.00 86.00 197 VAL A CA 1
ATOM 1479 C C . VAL A 1 197 ? -8.739 -0.773 -15.385 1.00 86.00 197 VAL A C 1
ATOM 1481 O O . VAL A 1 197 ? -8.930 -0.642 -16.594 1.00 86.00 197 VAL A O 1
ATOM 1484 N N . MET A 1 198 ? -7.678 -0.195 -14.801 1.00 82.12 198 MET A N 1
ATOM 1485 C CA . MET A 1 198 ? -6.677 0.558 -15.568 1.00 82.12 198 MET A CA 1
ATOM 1486 C C . MET A 1 198 ? -5.949 -0.355 -16.564 1.00 82.12 198 MET A C 1
ATOM 1488 O O . MET A 1 198 ? -5.164 -1.223 -16.177 1.00 82.12 198 MET A O 1
ATOM 1492 N N . GLN A 1 199 ? -6.175 -0.137 -17.862 1.00 82.06 199 GLN A N 1
ATOM 1493 C CA . GLN A 1 199 ? -5.463 -0.868 -18.908 1.00 82.06 199 GLN A CA 1
ATOM 1494 C C . GLN A 1 199 ? -3.979 -0.490 -18.892 1.00 82.06 199 GLN A C 1
ATOM 1496 O O . GLN A 1 199 ? -3.610 0.642 -19.201 1.00 82.06 199 GLN A O 1
ATOM 1501 N N . VAL A 1 200 ? -3.116 -1.450 -18.555 1.00 84.56 200 VAL A N 1
ATOM 1502 C CA . VAL A 1 200 ? -1.666 -1.257 -18.651 1.00 84.56 200 VAL A CA 1
ATOM 1503 C C . VAL A 1 200 ? -1.265 -1.263 -20.130 1.00 84.56 200 VAL A C 1
ATOM 1505 O O . VAL A 1 200 ? -1.508 -2.277 -20.795 1.00 84.56 200 VAL A O 1
ATOM 1508 N N . PRO A 1 201 ? -0.638 -0.189 -20.653 1.00 80.69 201 PRO A N 1
ATOM 1509 C CA . PRO A 1 201 ? -0.291 -0.102 -22.066 1.00 80.69 201 PRO A CA 1
ATOM 1510 C C . PRO A 1 201 ? 0.620 -1.250 -22.519 1.00 80.69 201 PRO A C 1
ATOM 1512 O O . PRO A 1 201 ? 1.348 -1.878 -21.741 1.00 80.69 201 PRO A O 1
ATOM 1515 N N . THR A 1 202 ? 0.552 -1.558 -23.809 1.00 80.88 202 THR A N 1
ATOM 1516 C CA . THR A 1 202 ? 1.378 -2.601 -24.424 1.00 80.88 202 THR A CA 1
ATOM 1517 C C . THR A 1 202 ? 2.850 -2.184 -24.465 1.00 80.88 202 THR A C 1
ATOM 1519 O O . THR A 1 202 ? 3.179 -0.997 -24.447 1.00 80.88 202 THR A O 1
ATOM 1522 N N . GLY A 1 203 ? 3.756 -3.166 -24.544 1.00 75.06 203 GLY A N 1
ATOM 1523 C CA . GLY A 1 203 ? 5.191 -2.891 -24.675 1.00 75.06 203 GLY A CA 1
ATOM 1524 C C . GLY A 1 203 ? 5.514 -2.048 -25.913 1.00 75.06 203 GLY A C 1
ATOM 1525 O O . GLY A 1 203 ? 6.395 -1.200 -25.852 1.00 75.06 203 GLY A O 1
ATOM 1526 N N . GLU A 1 204 ? 4.746 -2.209 -26.993 1.00 76.06 204 GLU A N 1
ATOM 1527 C CA . GLU A 1 204 ? 4.844 -1.415 -28.223 1.00 76.06 204 GLU A CA 1
ATOM 1528 C C . GLU A 1 204 ? 4.373 0.032 -28.028 1.00 76.06 204 GLU A C 1
ATOM 1530 O O . GLU A 1 204 ? 5.059 0.954 -28.460 1.00 76.06 204 GLU A O 1
ATOM 1535 N N . GLN A 1 205 ? 3.257 0.259 -27.324 1.00 82.06 205 GLN A N 1
ATOM 1536 C CA . GLN A 1 205 ? 2.791 1.611 -26.979 1.00 82.06 205 GLN A CA 1
ATOM 1537 C C . GLN A 1 205 ? 3.801 2.347 -26.087 1.00 82.06 205 GLN A C 1
ATOM 1539 O O . GLN A 1 205 ? 4.109 3.512 -26.341 1.00 82.06 205 GLN A O 1
ATOM 1544 N N . ILE A 1 206 ? 4.354 1.663 -25.079 1.00 81.44 206 ILE A N 1
ATOM 1545 C CA . ILE A 1 206 ? 5.409 2.208 -24.211 1.00 81.44 206 ILE A CA 1
ATOM 1546 C C . ILE A 1 206 ? 6.667 2.500 -25.038 1.00 81.44 206 ILE A C 1
ATOM 1548 O O . ILE A 1 206 ? 7.213 3.597 -24.948 1.00 81.44 206 ILE A O 1
ATOM 1552 N N . LEU A 1 207 ? 7.105 1.564 -25.886 1.00 77.50 207 LEU A N 1
ATOM 1553 C CA . LEU A 1 207 ? 8.279 1.742 -26.741 1.00 77.50 207 LEU A CA 1
ATOM 1554 C C . LEU A 1 207 ? 8.102 2.909 -27.722 1.00 77.50 207 LEU A C 1
ATOM 1556 O O . LEU A 1 207 ? 9.026 3.699 -27.880 1.00 77.50 207 LEU A O 1
ATOM 1560 N N . ALA A 1 208 ? 6.926 3.073 -28.332 1.00 81.56 208 ALA A N 1
ATOM 1561 C CA . ALA A 1 208 ? 6.631 4.196 -29.218 1.00 81.56 208 ALA A CA 1
ATOM 1562 C C . ALA A 1 208 ? 6.668 5.544 -28.474 1.00 81.56 208 ALA A C 1
ATOM 1564 O O . ALA A 1 208 ? 7.294 6.491 -28.951 1.00 81.56 208 ALA A O 1
ATOM 1565 N N . GLN A 1 209 ? 6.069 5.625 -27.279 1.00 81.06 209 GLN A N 1
ATOM 1566 C CA . GLN A 1 209 ? 6.121 6.830 -26.439 1.00 81.06 209 GLN A CA 1
ATOM 1567 C C . GLN A 1 209 ? 7.553 7.169 -26.000 1.00 81.06 209 GLN A C 1
ATOM 1569 O O . GLN A 1 209 ? 7.942 8.338 -26.048 1.00 81.06 209 GLN A O 1
ATOM 1574 N N . VAL A 1 210 ? 8.349 6.160 -25.628 1.00 79.19 210 VAL A N 1
ATOM 1575 C CA . VAL A 1 210 ? 9.773 6.316 -25.297 1.00 79.19 210 VAL A CA 1
ATOM 1576 C C . VAL A 1 210 ? 10.552 6.787 -26.525 1.00 79.19 210 VAL A C 1
ATOM 1578 O O . VAL A 1 210 ? 11.164 7.847 -26.472 1.00 79.19 210 VAL A O 1
ATOM 1581 N N . LEU A 1 211 ? 10.500 6.080 -27.657 1.00 80.00 211 LEU A N 1
ATOM 1582 C CA . LEU A 1 211 ? 11.269 6.429 -28.860 1.00 80.00 211 LEU A CA 1
ATOM 1583 C C . LEU A 1 211 ? 10.917 7.816 -29.426 1.00 80.00 211 LEU A C 1
ATOM 1585 O O . LEU A 1 211 ? 11.801 8.479 -29.967 1.00 80.00 211 LEU A O 1
ATOM 1589 N N . ALA A 1 212 ? 9.679 8.287 -29.252 1.00 83.12 212 ALA A N 1
ATOM 1590 C CA . ALA A 1 212 ? 9.284 9.644 -29.625 1.00 83.12 212 ALA A CA 1
ATOM 1591 C C . ALA A 1 212 ? 9.864 10.736 -28.698 1.00 83.12 212 ALA A C 1
ATOM 1593 O O . ALA A 1 212 ? 10.172 11.828 -29.170 1.00 83.12 212 ALA A O 1
ATOM 1594 N N . ASN A 1 213 ? 10.038 10.461 -27.397 1.00 82.06 213 ASN A N 1
ATOM 1595 C CA . ASN A 1 213 ? 10.306 11.491 -26.376 1.00 82.06 213 ASN A CA 1
ATOM 1596 C C . ASN A 1 213 ? 11.613 11.305 -25.577 1.00 82.06 213 ASN A C 1
ATOM 1598 O O . ASN A 1 213 ? 11.927 12.135 -24.723 1.00 82.06 213 ASN A O 1
ATOM 1602 N N . TRP A 1 214 ? 12.391 10.244 -25.820 1.00 80.25 214 TRP A N 1
ATOM 1603 C CA . TRP A 1 214 ? 13.501 9.834 -24.944 1.00 80.25 214 TRP A CA 1
ATOM 1604 C C . TRP A 1 214 ? 14.586 10.900 -24.753 1.00 80.25 214 TRP A C 1
ATOM 1606 O O . TRP A 1 214 ? 15.168 10.963 -23.675 1.00 80.25 214 TRP A O 1
ATOM 1616 N N . ARG A 1 215 ? 14.850 11.759 -25.751 1.00 82.50 215 ARG A N 1
ATOM 1617 C CA . ARG A 1 215 ? 15.811 12.871 -25.608 1.00 82.50 215 ARG A CA 1
ATOM 1618 C C . ARG A 1 215 ? 15.327 13.912 -24.601 1.00 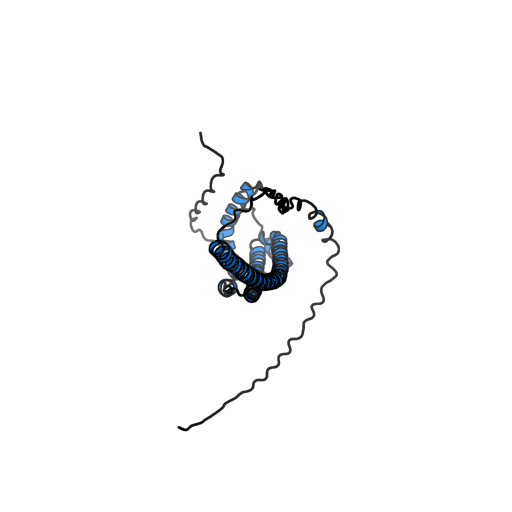82.50 215 ARG A C 1
ATOM 1620 O O . ARG A 1 215 ? 16.105 14.354 -23.763 1.00 82.50 215 ARG A O 1
ATOM 1627 N N . THR A 1 216 ? 14.041 14.257 -24.647 1.00 83.50 216 THR A N 1
ATOM 1628 C CA . THR A 1 216 ? 13.402 15.173 -23.693 1.00 83.50 216 THR A CA 1
ATOM 1629 C C . THR A 1 216 ? 13.373 14.558 -22.297 1.00 83.50 216 THR A C 1
ATOM 1631 O O . THR A 1 216 ? 13.725 15.224 -21.327 1.00 83.50 216 THR A O 1
ATOM 1634 N N . ALA A 1 217 ? 13.036 13.268 -22.194 1.00 80.12 217 ALA A N 1
ATOM 1635 C CA . ALA A 1 217 ? 13.090 12.535 -20.931 1.00 80.12 217 ALA A CA 1
ATOM 1636 C C . ALA A 1 217 ? 14.515 12.511 -20.348 1.00 80.12 217 ALA A C 1
ATOM 1638 O O . ALA A 1 217 ? 14.696 12.855 -19.184 1.00 80.12 217 ALA A O 1
ATOM 1639 N N . TYR A 1 218 ? 15.529 12.199 -21.166 1.00 82.19 218 TYR A N 1
ATOM 1640 C CA . TYR A 1 218 ? 16.936 12.225 -20.764 1.00 82.19 218 TYR A CA 1
ATOM 1641 C C . TYR A 1 218 ? 17.363 13.613 -20.273 1.00 82.19 218 TYR A C 1
ATOM 1643 O O . TYR A 1 218 ? 17.934 13.712 -19.194 1.00 82.19 218 TYR A O 1
ATOM 1651 N N . ALA A 1 219 ? 17.051 14.685 -21.010 1.00 84.12 219 ALA A N 1
ATOM 1652 C CA . ALA A 1 219 ? 17.403 16.049 -20.616 1.00 84.12 219 ALA A CA 1
ATOM 1653 C C . ALA A 1 219 ? 16.772 16.451 -19.268 1.00 84.12 219 ALA A C 1
ATOM 1655 O O . ALA A 1 219 ? 17.448 17.029 -18.417 1.00 84.12 219 ALA A O 1
ATOM 1656 N N . ILE A 1 220 ? 15.505 16.085 -19.033 1.00 83.88 220 ILE A N 1
ATOM 1657 C CA . ILE A 1 220 ? 14.818 16.310 -17.751 1.00 83.88 220 ILE A CA 1
ATOM 1658 C C . ILE A 1 220 ? 15.471 15.487 -16.629 1.00 83.88 220 ILE A C 1
ATOM 1660 O O . ILE A 1 220 ? 15.743 16.027 -15.556 1.00 83.88 220 ILE A O 1
ATOM 1664 N N . SER A 1 221 ? 15.764 14.203 -16.864 1.00 81.75 221 SER A N 1
ATOM 1665 C CA . SER A 1 221 ? 16.432 13.336 -15.885 1.00 81.75 221 SER A CA 1
ATOM 1666 C C . SER A 1 221 ? 17.857 13.792 -15.565 1.00 81.75 221 SER A C 1
ATOM 1668 O O . SER A 1 221 ? 18.244 13.765 -14.401 1.00 81.75 221 SER A O 1
ATOM 1670 N N . ALA A 1 222 ? 18.623 14.250 -16.557 1.00 82.94 222 ALA A N 1
ATOM 1671 C CA . ALA A 1 222 ? 19.962 14.795 -16.366 1.00 82.94 222 ALA A CA 1
ATOM 1672 C C . ALA A 1 222 ? 19.917 16.109 -15.574 1.00 82.94 222 ALA A C 1
ATOM 1674 O O . ALA A 1 222 ? 20.704 16.279 -14.648 1.00 82.94 222 ALA A O 1
ATOM 1675 N N . ALA A 1 223 ? 18.976 17.015 -15.864 1.00 85.56 223 ALA A N 1
ATOM 1676 C CA . ALA A 1 223 ? 18.791 18.240 -15.082 1.00 85.56 223 ALA A CA 1
ATOM 1677 C C . ALA A 1 223 ? 18.456 17.939 -13.606 1.00 85.56 223 ALA A C 1
ATOM 1679 O O . ALA A 1 223 ? 19.094 18.486 -12.706 1.00 85.56 223 ALA A O 1
ATOM 1680 N N . TRP A 1 22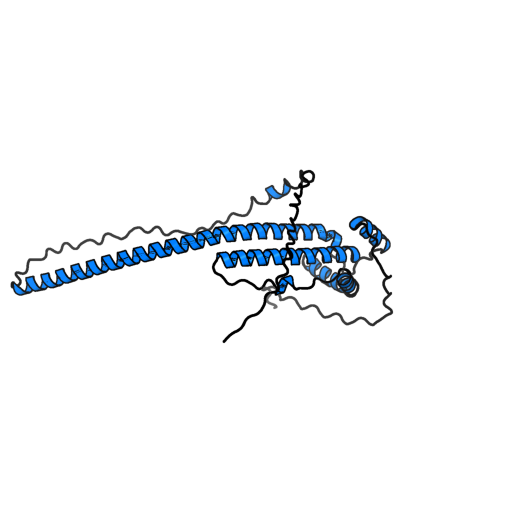4 ? 17.526 17.009 -13.356 1.00 84.75 224 TRP A N 1
ATOM 1681 C CA . TRP A 1 224 ? 17.186 16.550 -12.003 1.00 84.75 224 TRP A CA 1
ATOM 1682 C C . TRP A 1 224 ? 18.358 15.867 -11.291 1.00 84.75 224 TRP A C 1
ATOM 1684 O O . TRP A 1 224 ? 18.604 16.132 -10.121 1.00 84.75 224 TRP A O 1
ATOM 1694 N N . ALA A 1 225 ? 19.108 14.998 -11.964 1.00 85.25 225 ALA A N 1
ATOM 1695 C CA . ALA A 1 225 ? 20.225 14.289 -11.345 1.00 85.25 225 ALA A CA 1
ATOM 1696 C C . ALA A 1 225 ? 21.408 15.226 -11.025 1.00 85.25 225 ALA A C 1
ATOM 1698 O O . ALA A 1 225 ? 21.985 15.142 -9.937 1.00 85.25 225 ALA A O 1
ATOM 1699 N N . ASN A 1 226 ? 21.698 16.186 -11.911 1.00 86.00 226 ASN A N 1
ATOM 1700 C CA . ASN A 1 226 ? 22.699 17.230 -11.682 1.00 86.00 226 ASN A CA 1
ATOM 1701 C C . ASN A 1 226 ? 22.353 18.110 -10.459 1.00 86.00 226 ASN A C 1
ATOM 1703 O O . ASN A 1 226 ? 23.259 18.509 -9.728 1.00 86.00 226 ASN A O 1
ATOM 1707 N N . GLN A 1 227 ? 21.063 18.346 -10.167 1.00 88.88 227 GLN A N 1
ATOM 1708 C CA . GLN A 1 227 ? 20.618 19.042 -8.945 1.00 88.88 227 GLN A CA 1
ATOM 1709 C C . GLN A 1 227 ? 21.050 18.316 -7.654 1.00 88.88 227 GLN A C 1
ATOM 1711 O O . GLN A 1 227 ? 21.309 18.965 -6.641 1.00 88.88 227 GLN A O 1
ATOM 1716 N N . TYR A 1 228 ? 21.179 16.985 -7.693 1.00 83.62 228 TYR A N 1
ATOM 1717 C CA . TYR A 1 228 ? 21.611 16.141 -6.572 1.00 83.62 228 TYR A CA 1
ATOM 1718 C C . TYR A 1 228 ? 23.055 15.626 -6.738 1.00 83.62 228 TYR A C 1
ATOM 1720 O O . TYR A 1 228 ? 23.387 14.534 -6.282 1.00 83.62 228 TYR A O 1
ATOM 1728 N N . GLN A 1 229 ? 23.922 16.423 -7.378 1.00 74.44 229 GLN A N 1
ATOM 1729 C CA . GLN A 1 229 ? 25.367 16.177 -7.549 1.00 74.44 229 GLN A CA 1
ATOM 1730 C C . GLN A 1 229 ? 25.749 14.930 -8.378 1.00 74.44 229 GLN A C 1
ATOM 1732 O O . GLN A 1 229 ? 26.933 14.610 -8.497 1.00 74.44 229 GLN A O 1
ATOM 1737 N N . ALA A 1 230 ? 24.791 14.257 -9.022 1.00 74.94 230 ALA A N 1
ATOM 1738 C CA . ALA A 1 230 ? 25.077 13.200 -9.986 1.00 74.94 230 ALA A CA 1
ATOM 1739 C C . ALA A 1 230 ? 25.372 13.824 -11.361 1.00 74.94 230 ALA A C 1
ATOM 1741 O O . ALA A 1 230 ? 24.455 14.089 -12.138 1.00 74.94 230 ALA A O 1
ATOM 1742 N N . VAL A 1 231 ? 26.659 14.073 -11.636 1.00 81.62 231 VAL A N 1
ATOM 1743 C CA . VAL A 1 231 ? 27.123 14.744 -12.862 1.00 81.62 231 VAL A CA 1
ATOM 1744 C C . VAL A 1 231 ? 26.810 13.901 -14.103 1.00 81.62 231 VAL A C 1
ATOM 1746 O O . VAL A 1 231 ? 27.507 12.932 -14.405 1.00 81.62 231 VAL A O 1
ATOM 1749 N N . LEU A 1 232 ? 25.766 14.291 -14.832 1.00 83.38 232 LEU A N 1
ATOM 1750 C CA . LEU A 1 232 ? 25.332 13.681 -16.091 1.00 83.38 232 LEU A CA 1
ATOM 1751 C C . LEU A 1 232 ? 25.510 14.678 -17.244 1.00 83.38 232 LEU A C 1
ATOM 1753 O O . LEU A 1 232 ? 25.116 15.841 -17.097 1.00 83.38 232 LEU A O 1
ATOM 1757 N N . PRO A 1 233 ? 26.072 14.255 -18.396 1.00 83.31 233 PRO A N 1
ATOM 1758 C CA . PRO A 1 233 ? 26.257 15.143 -19.535 1.00 83.31 233 PRO A CA 1
ATOM 1759 C C . PRO A 1 233 ? 24.893 15.613 -20.071 1.00 83.31 233 PRO A C 1
ATOM 1761 O O . PRO A 1 233 ? 23.946 14.822 -20.093 1.00 83.31 233 PRO A O 1
ATOM 1764 N N . PRO A 1 234 ? 24.773 16.881 -20.511 1.00 76.25 234 PRO A N 1
ATOM 1765 C CA . PRO A 1 234 ? 23.500 17.448 -20.962 1.00 76.25 234 PRO A CA 1
ATOM 1766 C C . PRO A 1 234 ? 23.001 16.805 -22.263 1.00 76.25 234 PRO A C 1
ATOM 1768 O O . PRO A 1 234 ? 21.795 16.719 -22.486 1.00 76.25 234 PRO A O 1
ATOM 1771 N N . GLU A 1 235 ? 23.917 16.313 -23.098 1.00 80.25 235 GLU A N 1
ATOM 1772 C CA . GLU A 1 235 ? 23.598 15.517 -24.279 1.00 80.25 235 GLU A CA 1
ATOM 1773 C C . GLU A 1 235 ? 23.627 14.015 -23.950 1.00 80.25 235 GLU A C 1
ATOM 1775 O O . GLU A 1 235 ? 24.507 13.564 -23.208 1.00 80.25 235 GLU A O 1
ATOM 1780 N N . PRO A 1 236 ? 22.695 13.213 -24.496 1.00 77.12 236 PRO A N 1
ATOM 1781 C CA . PRO A 1 236 ? 22.712 11.771 -24.304 1.00 77.12 236 PRO A CA 1
ATOM 1782 C C . PRO A 1 236 ? 23.881 11.117 -25.060 1.00 77.12 236 PRO A C 1
ATOM 1784 O O . PRO A 1 236 ? 24.121 11.458 -26.222 1.00 77.12 236 PRO A O 1
ATOM 1787 N N . PRO A 1 237 ? 24.565 10.119 -24.469 1.00 76.12 237 PRO A N 1
ATOM 1788 C CA . PRO A 1 237 ? 25.626 9.389 -25.154 1.00 76.12 237 PRO A CA 1
ATOM 1789 C C . PRO A 1 237 ? 25.089 8.636 -26.381 1.00 76.12 237 PRO A C 1
ATOM 1791 O O . PRO A 1 237 ? 23.988 8.080 -26.366 1.00 76.12 237 PRO A O 1
ATOM 1794 N N . VAL A 1 238 ? 25.888 8.581 -27.449 1.00 76.00 238 VAL A N 1
ATOM 1795 C CA . VAL A 1 238 ? 25.525 7.884 -28.692 1.00 76.00 238 VAL A CA 1
ATOM 1796 C C . VAL A 1 238 ? 25.597 6.370 -28.475 1.00 76.00 238 VAL A C 1
ATOM 1798 O O . VAL A 1 238 ? 26.677 5.783 -28.470 1.00 76.00 238 VAL A O 1
ATOM 1801 N N . VAL A 1 239 ? 24.441 5.726 -28.296 1.00 65.19 239 VAL A N 1
ATOM 1802 C CA . VAL A 1 239 ? 24.352 4.273 -28.081 1.00 65.19 239 VAL A CA 1
ATOM 1803 C C . VAL A 1 239 ? 24.425 3.529 -29.428 1.00 65.19 239 VAL A C 1
ATOM 1805 O O . VAL A 1 239 ? 23.544 3.724 -30.269 1.00 65.19 239 VAL A O 1
ATOM 1808 N N . PRO A 1 240 ? 25.424 2.657 -29.669 1.00 68.50 240 PRO A N 1
ATOM 1809 C CA . PRO A 1 240 ? 25.534 1.923 -30.928 1.00 68.50 240 PRO A CA 1
ATOM 1810 C C . PRO A 1 240 ? 24.482 0.806 -31.018 1.00 68.50 240 PRO A C 1
ATOM 1812 O O . PRO A 1 240 ? 24.541 -0.184 -30.287 1.00 68.50 240 PRO A O 1
ATOM 1815 N N . TYR A 1 241 ? 23.540 0.937 -31.960 1.00 62.31 241 TYR A N 1
ATOM 1816 C CA . TYR A 1 241 ? 22.404 0.015 -32.138 1.00 62.31 241 TYR A CA 1
ATOM 1817 C C . TYR A 1 241 ? 22.787 -1.472 -32.238 1.00 62.31 241 TYR A C 1
ATOM 1819 O O . TYR A 1 241 ? 22.031 -2.317 -31.764 1.00 62.31 241 TYR A O 1
ATOM 1827 N N . ALA A 1 242 ? 23.957 -1.796 -32.800 1.00 63.78 242 ALA A N 1
ATOM 1828 C CA . ALA A 1 242 ? 24.429 -3.175 -32.949 1.00 63.78 242 ALA A CA 1
ATOM 1829 C C . ALA A 1 242 ? 24.504 -3.940 -31.611 1.00 63.78 242 ALA A C 1
ATOM 1831 O O . ALA A 1 242 ? 24.166 -5.118 -31.564 1.00 63.78 242 ALA A O 1
ATOM 1832 N N . GLY A 1 243 ? 24.870 -3.270 -30.511 1.00 64.81 243 GLY A N 1
ATOM 1833 C CA . GLY A 1 243 ? 24.921 -3.902 -29.188 1.00 64.81 243 GLY A CA 1
ATOM 1834 C C . GLY A 1 243 ? 23.545 -4.129 -28.547 1.00 64.81 243 GLY A C 1
ATOM 1835 O O . GLY A 1 243 ? 23.412 -4.976 -27.669 1.00 64.81 243 GLY A O 1
ATOM 1836 N N . ALA A 1 244 ? 22.509 -3.397 -28.973 1.00 65.06 244 ALA A N 1
ATOM 1837 C CA . ALA A 1 244 ? 21.199 -3.428 -28.321 1.00 65.06 244 ALA A CA 1
ATOM 1838 C C . ALA A 1 244 ? 20.395 -4.704 -28.635 1.00 65.06 244 ALA A C 1
ATOM 1840 O O . ALA A 1 244 ? 19.683 -5.196 -27.760 1.00 65.06 244 ALA A O 1
ATOM 1841 N N . ASN A 1 245 ? 20.522 -5.252 -29.849 1.00 65.50 245 ASN A N 1
ATOM 1842 C CA . ASN A 1 245 ? 19.811 -6.474 -30.242 1.00 65.50 245 ASN A CA 1
ATOM 1843 C C . ASN A 1 245 ? 20.386 -7.720 -29.555 1.00 65.50 245 ASN A C 1
ATOM 1845 O O . ASN A 1 245 ? 19.617 -8.498 -28.998 1.00 65.50 245 ASN A O 1
ATOM 1849 N N . GLU A 1 246 ? 21.713 -7.871 -29.519 1.00 67.50 246 GLU A N 1
ATOM 1850 C CA . GLU A 1 246 ? 22.379 -8.958 -28.783 1.00 67.50 246 GLU A CA 1
ATOM 1851 C C . GLU A 1 246 ? 21.997 -8.941 -27.297 1.00 67.50 246 GLU A C 1
ATOM 1853 O O . GLU A 1 246 ? 21.618 -9.963 -26.725 1.00 67.50 246 GLU A O 1
ATOM 1858 N N . LEU A 1 247 ? 22.009 -7.755 -26.678 1.00 65.06 247 LEU A N 1
ATOM 1859 C CA . LEU A 1 247 ? 21.667 -7.587 -25.266 1.00 65.06 247 LEU A CA 1
ATOM 1860 C C . LEU A 1 247 ? 20.173 -7.862 -24.999 1.00 65.06 247 LEU A C 1
ATOM 1862 O O . LEU A 1 247 ? 19.839 -8.448 -23.972 1.00 65.06 247 LEU A O 1
ATOM 1866 N N . TRP A 1 248 ? 19.272 -7.539 -25.936 1.00 63.28 248 TRP A N 1
ATOM 1867 C CA . TRP A 1 248 ? 17.868 -7.965 -25.859 1.00 63.28 248 TRP A CA 1
ATOM 1868 C C . TRP A 1 248 ? 17.733 -9.492 -25.953 1.00 63.28 248 TRP A C 1
ATOM 1870 O O . TRP A 1 248 ? 17.058 -10.097 -25.117 1.00 63.28 248 TRP A O 1
ATOM 1880 N N . ILE A 1 249 ? 18.359 -10.126 -26.949 1.00 67.69 249 ILE A N 1
ATOM 1881 C CA . ILE A 1 249 ? 18.261 -11.577 -27.181 1.00 67.69 249 ILE A CA 1
ATOM 1882 C C . ILE A 1 249 ? 18.817 -12.347 -25.974 1.00 67.69 249 ILE A C 1
ATOM 1884 O O . ILE A 1 249 ? 18.175 -13.286 -25.506 1.00 67.69 249 ILE A O 1
ATOM 1888 N N . ALA A 1 250 ? 19.939 -11.902 -25.403 1.00 67.06 250 ALA A N 1
ATOM 1889 C CA . ALA A 1 250 ? 20.534 -12.492 -24.205 1.00 67.06 250 ALA A CA 1
ATOM 1890 C C . ALA A 1 250 ? 19.656 -12.363 -22.941 1.00 67.06 250 ALA A C 1
ATOM 1892 O O . ALA A 1 250 ? 19.706 -13.235 -22.075 1.00 67.06 250 ALA A O 1
ATOM 1893 N N . VAL A 1 251 ? 18.851 -11.299 -22.821 1.00 58.38 251 VAL A N 1
ATOM 1894 C CA . VAL A 1 251 ? 17.979 -11.055 -21.653 1.00 58.38 251 VAL A CA 1
ATOM 1895 C C . VAL A 1 251 ? 16.608 -11.728 -21.784 1.00 58.38 251 VAL A C 1
ATOM 1897 O O . VAL A 1 251 ? 16.072 -12.206 -20.784 1.00 58.38 251 VAL A O 1
ATOM 1900 N N . PHE A 1 252 ? 16.030 -11.781 -22.989 1.00 62.34 252 PHE A N 1
ATOM 1901 C CA . PHE A 1 252 ? 14.647 -12.235 -23.203 1.00 62.34 252 PHE A CA 1
ATOM 1902 C C . PHE A 1 252 ? 14.493 -13.521 -24.026 1.00 62.34 252 PHE A C 1
ATOM 1904 O O . PHE A 1 252 ? 13.387 -14.053 -24.097 1.00 62.34 252 PHE A O 1
ATOM 1911 N N . GLY A 1 253 ? 15.553 -14.023 -24.667 1.00 69.19 253 GLY A N 1
ATOM 1912 C CA . GLY A 1 253 ? 15.507 -15.241 -25.486 1.00 69.19 253 GLY A CA 1
ATOM 1913 C C . GLY A 1 253 ? 14.692 -15.126 -26.782 1.00 69.19 253 GLY A C 1
ATOM 1914 O O . GLY A 1 253 ? 14.396 -16.142 -27.404 1.00 69.19 253 GLY A O 1
ATOM 1915 N N . VAL A 1 254 ? 14.315 -13.910 -27.191 1.00 69.25 254 VAL A N 1
ATOM 1916 C CA . VAL A 1 254 ? 13.534 -13.636 -28.408 1.00 69.25 254 VAL A CA 1
ATOM 1917 C C . VAL A 1 254 ? 14.160 -12.493 -29.198 1.00 69.25 254 VAL A C 1
ATOM 1919 O O . VAL A 1 254 ? 14.609 -11.508 -28.617 1.00 69.25 254 VAL A O 1
ATOM 1922 N N . THR A 1 255 ? 14.158 -12.588 -30.526 1.00 62.38 255 THR A N 1
ATOM 1923 C CA . THR A 1 255 ? 14.501 -11.461 -31.404 1.00 62.38 255 THR A CA 1
ATOM 1924 C C . THR A 1 255 ? 13.412 -10.386 -31.305 1.00 62.38 255 THR A C 1
ATOM 1926 O O . THR A 1 255 ? 12.240 -10.719 -31.509 1.00 62.38 255 THR A O 1
ATOM 1929 N N . PRO A 1 256 ? 13.738 -9.111 -31.025 1.00 61.03 256 PRO A N 1
ATOM 1930 C CA . PRO A 1 256 ? 12.734 -8.053 -31.033 1.00 61.03 256 PRO A CA 1
ATOM 1931 C C . PRO A 1 256 ? 12.204 -7.861 -32.462 1.00 61.03 256 PRO A C 1
ATOM 1933 O O . PRO A 1 256 ? 12.988 -7.728 -33.402 1.00 61.03 256 PRO A O 1
ATOM 1936 N N . SER A 1 257 ? 10.877 -7.840 -32.630 1.00 51.00 257 SER A N 1
ATOM 1937 C CA . SER A 1 257 ? 10.204 -7.687 -33.933 1.00 51.00 257 SER A CA 1
ATOM 1938 C C . SER A 1 257 ? 10.268 -6.237 -34.435 1.00 51.00 257 SER A C 1
ATOM 1940 O O . SER A 1 257 ? 9.258 -5.544 -34.560 1.00 51.00 257 SER A O 1
ATOM 1942 N N . LEU A 1 258 ? 11.485 -5.760 -34.685 1.00 53.72 258 LEU A N 1
ATOM 1943 C CA . LEU A 1 258 ? 11.768 -4.409 -35.148 1.00 53.72 258 LEU A CA 1
ATOM 1944 C C . LEU A 1 258 ? 11.444 -4.279 -36.638 1.00 53.72 258 LEU A C 1
ATOM 1946 O O . LEU A 1 258 ? 12.292 -4.518 -37.498 1.00 53.72 258 LEU A O 1
ATOM 1950 N N . ALA A 1 259 ? 10.240 -3.790 -36.940 1.00 44.75 259 ALA A N 1
ATOM 1951 C CA . ALA A 1 259 ? 10.085 -2.948 -38.118 1.00 44.75 259 ALA A CA 1
ATOM 1952 C C . ALA A 1 259 ? 11.120 -1.812 -38.008 1.00 44.75 259 ALA A C 1
ATOM 1954 O O . ALA A 1 259 ? 11.209 -1.157 -36.966 1.00 44.75 259 ALA A O 1
ATOM 1955 N N . ALA A 1 260 ? 11.952 -1.634 -39.038 1.00 42.72 260 ALA A N 1
ATOM 1956 C CA . ALA A 1 260 ? 13.070 -0.697 -38.975 1.00 42.72 260 ALA A CA 1
ATOM 1957 C C . ALA A 1 260 ? 12.570 0.719 -38.621 1.00 42.72 260 ALA A C 1
ATOM 1959 O O . ALA A 1 260 ? 11.546 1.144 -39.166 1.00 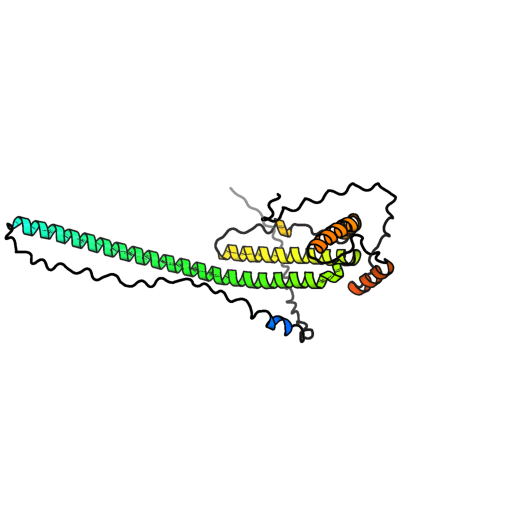42.72 260 ALA A O 1
ATOM 1960 N N . PRO A 1 261 ? 13.259 1.459 -37.729 1.00 46.94 261 PRO A N 1
ATOM 1961 C CA . PRO A 1 261 ? 12.806 2.778 -37.309 1.00 46.94 261 PRO A CA 1
ATOM 1962 C C . PRO A 1 261 ? 12.711 3.695 -38.529 1.00 46.94 261 PRO A C 1
ATOM 1964 O O . PRO A 1 261 ? 13.720 4.002 -39.167 1.00 46.94 261 PRO A O 1
ATOM 1967 N N . VAL A 1 262 ? 11.486 4.119 -38.856 1.00 44.00 262 VAL A N 1
ATOM 1968 C CA . VAL A 1 262 ? 11.222 5.033 -39.969 1.00 44.00 262 VAL A CA 1
ATOM 1969 C C . VAL A 1 262 ? 11.984 6.322 -39.692 1.00 44.00 262 VAL A C 1
ATOM 1971 O O . VAL A 1 262 ? 11.652 7.060 -38.766 1.00 44.00 262 VAL A O 1
ATOM 1974 N N . SER A 1 263 ? 13.045 6.559 -40.467 1.00 36.00 263 SER A N 1
ATOM 1975 C CA . SER A 1 263 ? 13.919 7.712 -40.269 1.00 36.00 263 SER A CA 1
ATOM 1976 C C . SER A 1 263 ? 13.083 8.996 -40.363 1.00 36.00 263 SER A C 1
ATOM 1978 O O . SER A 1 263 ? 12.422 9.195 -41.389 1.00 36.00 263 SER A O 1
ATOM 1980 N N . PRO A 1 264 ? 13.045 9.841 -39.314 1.00 41.59 264 PRO A N 1
ATOM 1981 C CA . PRO A 1 264 ? 12.144 10.984 -39.268 1.00 41.59 264 PRO A CA 1
ATOM 1982 C C . PRO A 1 264 ? 12.580 12.038 -40.290 1.00 41.59 264 PRO A C 1
ATOM 1984 O O . PRO A 1 264 ? 13.454 12.866 -40.029 1.00 41.59 264 PRO A O 1
ATOM 1987 N N . LYS A 1 265 ? 11.963 12.001 -41.478 1.00 40.38 265 LYS A N 1
ATOM 1988 C CA . LYS A 1 265 ? 12.096 13.048 -42.497 1.00 40.38 265 LYS A CA 1
ATOM 1989 C C . LYS A 1 265 ? 11.663 14.377 -41.882 1.00 40.38 265 LYS A C 1
ATOM 1991 O O . LYS A 1 265 ? 10.576 14.465 -41.321 1.00 40.38 265 LYS A O 1
ATOM 1996 N N . GLY A 1 266 ? 12.545 15.371 -41.970 1.00 46.50 266 GLY A N 1
ATOM 1997 C CA . GLY A 1 266 ? 12.546 16.541 -41.094 1.00 46.50 266 GLY A CA 1
ATOM 1998 C C . GLY A 1 266 ? 11.199 17.249 -40.943 1.00 46.50 266 GLY A C 1
ATOM 1999 O O . GLY A 1 266 ? 10.739 17.930 -41.855 1.00 46.50 266 GLY A O 1
ATOM 2000 N N . THR A 1 267 ? 10.634 17.158 -39.741 1.00 42.25 267 THR A N 1
ATOM 2001 C CA . THR A 1 267 ? 9.618 18.076 -39.218 1.00 42.25 267 THR A CA 1
ATOM 2002 C C . THR A 1 267 ? 10.274 18.988 -38.186 1.00 42.25 267 THR A C 1
ATOM 2004 O O . THR A 1 267 ? 11.049 18.518 -37.353 1.00 42.25 267 THR A O 1
ATOM 2007 N N . SER A 1 268 ? 9.978 20.286 -38.246 1.00 45.09 268 SER A N 1
ATOM 2008 C CA . SER A 1 268 ? 10.551 21.322 -37.376 1.00 45.09 268 SER A CA 1
ATOM 2009 C C . SER A 1 268 ? 10.415 21.005 -35.885 1.00 45.09 268 SER A C 1
ATOM 2011 O O . SER A 1 268 ? 9.351 20.562 -35.450 1.00 45.09 268 SER A O 1
ATOM 2013 N N . SER A 1 269 ? 11.456 21.303 -35.100 1.00 36.09 269 SER A N 1
ATOM 2014 C CA . SER A 1 269 ? 11.438 21.164 -33.640 1.00 36.09 269 SER A CA 1
ATOM 2015 C C . SER A 1 269 ? 10.225 21.871 -33.022 1.00 36.09 269 SER A C 1
ATOM 2017 O O . SER A 1 269 ? 10.094 23.084 -33.203 1.00 36.09 269 SER A O 1
ATOM 2019 N N . PRO A 1 270 ? 9.366 21.177 -32.254 1.00 43.19 270 PRO A N 1
ATOM 2020 C CA . PRO A 1 270 ? 8.427 21.860 -31.378 1.00 43.19 270 PRO A CA 1
ATOM 2021 C C . PRO A 1 270 ? 9.217 22.566 -30.270 1.00 43.19 270 PRO A C 1
ATOM 2023 O O . PRO A 1 270 ? 10.123 21.978 -29.674 1.00 43.19 270 PRO A O 1
ATOM 2026 N N . THR A 1 271 ? 8.878 23.824 -29.983 1.00 42.47 271 THR A N 1
ATOM 2027 C CA . THR A 1 271 ? 9.446 24.560 -28.847 1.00 42.47 271 THR A CA 1
ATOM 2028 C C . THR A 1 271 ? 9.182 23.778 -27.564 1.00 42.47 271 THR A C 1
ATOM 2030 O O . THR A 1 271 ? 8.026 23.522 -27.223 1.00 42.47 271 THR A O 1
ATOM 2033 N N . ALA A 1 272 ? 10.243 23.377 -26.862 1.00 42.34 272 ALA A N 1
ATOM 2034 C CA . ALA A 1 272 ? 10.104 22.620 -25.625 1.00 42.34 272 ALA A CA 1
ATOM 2035 C C . ALA A 1 272 ? 9.334 23.452 -24.578 1.00 42.34 272 ALA A C 1
ATOM 2037 O O . ALA A 1 272 ? 9.632 24.640 -24.419 1.00 42.34 272 ALA A O 1
ATOM 2038 N N . PRO A 1 273 ? 8.362 22.865 -23.853 1.00 47.53 273 PRO A N 1
ATOM 2039 C CA . PRO A 1 273 ? 7.697 23.567 -22.765 1.00 47.53 273 PRO A CA 1
ATOM 2040 C C . PRO A 1 273 ? 8.730 23.915 -21.690 1.00 47.53 273 PRO A C 1
ATOM 2042 O O . PRO A 1 273 ? 9.491 23.053 -21.247 1.00 47.53 273 PRO A O 1
ATOM 2045 N N . VAL A 1 274 ? 8.758 25.185 -21.279 1.00 58.78 274 VAL A N 1
ATOM 2046 C CA . VAL A 1 274 ? 9.646 25.655 -20.209 1.00 58.78 274 VAL A CA 1
ATOM 2047 C C . VAL A 1 274 ? 9.320 24.863 -18.935 1.00 58.78 274 VAL A C 1
ATOM 2049 O O . VAL A 1 274 ? 8.148 24.822 -18.548 1.00 58.78 274 VAL A O 1
ATOM 2052 N N . PRO A 1 275 ? 10.302 24.205 -18.287 1.00 54.69 275 PRO A N 1
ATOM 2053 C CA . PRO A 1 275 ? 10.039 23.448 -17.071 1.00 54.69 275 PRO A CA 1
ATOM 2054 C C . PRO A 1 275 ? 9.534 24.392 -15.968 1.00 54.69 275 PRO A C 1
ATOM 2056 O O . PRO A 1 275 ? 10.029 25.517 -15.863 1.00 54.69 275 PRO A O 1
ATOM 2059 N N . PRO A 1 276 ? 8.564 23.967 -15.138 1.00 56.91 276 PRO A N 1
ATOM 2060 C CA . PRO A 1 276 ? 8.036 24.812 -14.075 1.00 56.91 276 PRO A CA 1
ATOM 2061 C C . PRO A 1 276 ? 9.154 25.179 -13.097 1.00 56.91 276 PRO A C 1
ATOM 2063 O O . PRO A 1 276 ? 9.841 24.300 -12.571 1.00 56.91 276 PRO A O 1
ATOM 2066 N N . THR A 1 277 ? 9.330 26.478 -12.850 1.00 67.56 277 THR A N 1
ATOM 2067 C CA . THR A 1 277 ? 10.327 26.990 -11.905 1.00 67.56 277 THR A CA 1
ATOM 2068 C C . THR A 1 277 ? 10.096 26.356 -10.530 1.00 67.56 277 THR A C 1
ATOM 2070 O O . THR A 1 277 ? 8.983 26.465 -10.005 1.00 67.56 277 THR A O 1
ATOM 2073 N N . PRO A 1 278 ? 11.097 25.689 -9.924 1.00 61.94 278 PRO A N 1
ATOM 2074 C CA . PRO A 1 278 ? 10.917 25.078 -8.615 1.00 61.94 278 PRO A CA 1
ATOM 2075 C C . PRO A 1 278 ? 10.641 26.160 -7.558 1.00 61.94 278 PRO A C 1
ATOM 2077 O O . PRO A 1 278 ? 11.206 27.256 -7.646 1.00 61.94 278 PRO A O 1
ATOM 2080 N N . PRO A 1 279 ? 9.799 25.882 -6.545 1.00 60.00 279 PRO A N 1
ATOM 2081 C CA . PRO A 1 279 ? 9.580 26.817 -5.450 1.00 60.00 279 PRO A CA 1
ATOM 2082 C C . PRO A 1 279 ? 10.906 27.097 -4.732 1.00 60.00 279 PRO A C 1
ATOM 2084 O O . PRO A 1 279 ? 11.651 26.173 -4.396 1.00 60.00 279 PRO A O 1
ATOM 2087 N N . LEU A 1 280 ? 11.198 28.380 -4.509 1.00 68.12 280 LEU A N 1
ATOM 2088 C CA . LEU A 1 280 ? 12.410 28.824 -3.819 1.00 68.12 280 LEU A CA 1
ATOM 2089 C C . LEU A 1 280 ? 12.505 28.191 -2.418 1.00 68.12 280 LEU A C 1
ATOM 2091 O O . LEU A 1 280 ? 11.494 28.134 -1.710 1.00 68.12 280 LEU A O 1
ATOM 2095 N N . PRO A 1 281 ? 13.699 27.749 -1.979 1.00 63.56 281 PRO A N 1
ATOM 2096 C CA . PRO A 1 281 ? 13.873 27.214 -0.636 1.00 63.56 281 PRO A CA 1
ATOM 2097 C C . PRO A 1 281 ? 13.583 28.309 0.409 1.00 63.56 281 PRO A C 1
ATOM 2099 O O . PRO A 1 281 ? 14.105 29.424 0.288 1.00 63.56 281 PRO A O 1
ATOM 2102 N N . PRO A 1 282 ? 12.778 28.025 1.450 1.00 53.69 282 PRO A N 1
ATOM 2103 C CA . PRO A 1 282 ? 12.436 29.014 2.465 1.00 53.69 282 PRO A CA 1
ATOM 2104 C C . PRO A 1 282 ? 13.672 29.367 3.304 1.00 53.69 282 PRO A C 1
ATOM 2106 O O . PRO A 1 282 ? 14.115 28.581 4.137 1.00 53.69 282 PRO A O 1
ATOM 2109 N N . GLY A 1 283 ? 14.232 30.560 3.084 1.00 58.25 283 GLY A N 1
ATOM 2110 C CA . GLY A 1 283 ? 15.362 31.070 3.871 1.00 58.25 283 GLY A CA 1
ATOM 2111 C C . GLY A 1 283 ? 16.137 32.228 3.238 1.00 58.25 283 GLY A C 1
ATOM 2112 O O . GLY A 1 283 ? 16.685 33.053 3.965 1.00 58.25 283 GLY A O 1
ATOM 2113 N N . ILE A 1 284 ? 16.161 32.342 1.906 1.00 48.44 284 ILE A N 1
ATOM 2114 C CA . ILE A 1 284 ? 16.914 33.404 1.221 1.00 48.44 284 ILE A CA 1
ATOM 2115 C C . ILE A 1 284 ? 16.041 34.657 1.076 1.00 48.44 284 ILE A C 1
ATOM 2117 O O . ILE A 1 284 ? 15.208 34.743 0.174 1.00 48.44 284 ILE A O 1
ATOM 2121 N N . ARG A 1 285 ? 16.259 35.656 1.941 1.00 50.97 285 ARG A N 1
ATOM 2122 C CA . ARG A 1 285 ? 15.889 37.043 1.618 1.00 50.97 285 ARG A CA 1
ATOM 2123 C C . ARG A 1 285 ? 16.835 37.549 0.528 1.00 50.97 285 ARG A C 1
ATOM 2125 O O . ARG A 1 285 ? 18.046 37.380 0.652 1.00 50.97 285 ARG A O 1
ATOM 2132 N N . GLN A 1 286 ? 16.285 38.166 -0.511 1.00 53.00 286 GLN A N 1
ATOM 2133 C CA . GLN A 1 286 ? 17.071 38.995 -1.425 1.00 53.00 286 GLN A CA 1
ATOM 2134 C C . GLN A 1 286 ? 17.392 40.346 -0.745 1.00 53.00 286 GLN A C 1
ATOM 2136 O O . GLN A 1 286 ? 16.645 40.731 0.164 1.00 53.00 286 GLN A O 1
ATOM 2141 N N . PRO A 1 287 ? 18.512 41.000 -1.109 1.00 63.88 287 PRO A N 1
ATOM 2142 C CA . PRO A 1 287 ? 18.877 42.325 -0.604 1.00 63.88 287 PRO A CA 1
ATOM 2143 C C . PRO A 1 287 ? 17.957 43.433 -1.140 1.00 63.88 287 PRO A C 1
ATOM 2145 O O . PRO A 1 287 ? 17.467 43.285 -2.282 1.00 63.88 287 PRO A O 1
#

Radius of gyration: 37.99 Å; chains: 1; bounding box: 83×73×117 Å